Protein AF-F2S539-F1 (afdb_monomer)

Structure (mmCIF, N/CA/C/O backbone):
data_AF-F2S539-F1
#
_entry.id   AF-F2S539-F1
#
loop_
_atom_site.group_PDB
_atom_site.id
_atom_site.type_symbol
_atom_site.label_atom_id
_atom_site.label_alt_id
_atom_site.label_comp_id
_atom_site.label_asym_id
_atom_site.label_entity_id
_atom_site.label_seq_id
_atom_site.pdbx_PDB_ins_code
_atom_site.Cartn_x
_atom_site.Cartn_y
_atom_site.Cartn_z
_atom_site.occupancy
_atom_site.B_iso_or_equiv
_atom_site.auth_seq_id
_atom_site.auth_comp_id
_atom_site.auth_asym_id
_atom_site.auth_atom_id
_atom_site.pdbx_PDB_model_num
ATOM 1 N N . MET A 1 1 ? 34.983 -79.774 -13.125 1.00 40.72 1 MET A N 1
ATOM 2 C CA . MET A 1 1 ? 35.337 -79.509 -14.532 1.00 40.72 1 MET A CA 1
ATOM 3 C C . MET A 1 1 ? 34.024 -79.291 -15.269 1.00 40.72 1 MET A C 1
ATOM 5 O O . MET A 1 1 ? 33.294 -80.253 -15.439 1.00 40.72 1 MET A O 1
ATOM 9 N N . ASP A 1 2 ? 33.572 -78.074 -15.560 1.00 36.59 2 ASP A N 1
ATOM 10 C CA . ASP A 1 2 ? 34.308 -76.809 -15.624 1.00 36.59 2 ASP A CA 1
ATOM 11 C C . ASP A 1 2 ? 33.454 -75.610 -15.188 1.00 36.59 2 ASP A C 1
ATOM 13 O O . ASP A 1 2 ? 32.409 -75.314 -15.764 1.00 36.59 2 ASP A O 1
ATOM 17 N N . GLU A 1 3 ? 33.968 -74.887 -14.191 1.00 40.09 3 GLU A N 1
ATOM 18 C CA . GLU A 1 3 ? 33.579 -73.535 -13.779 1.00 40.09 3 GLU A CA 1
ATOM 19 C C . GLU A 1 3 ? 34.087 -72.498 -14.802 1.00 40.09 3 GLU A C 1
ATOM 21 O O . GLU A 1 3 ? 34.871 -71.621 -14.465 1.00 40.09 3 GLU A O 1
ATOM 26 N N . ASN A 1 4 ? 33.694 -72.609 -16.076 1.00 47.06 4 ASN A N 1
ATOM 27 C CA . ASN A 1 4 ? 34.193 -71.707 -17.131 1.00 47.06 4 ASN A CA 1
ATOM 28 C C . ASN A 1 4 ? 33.121 -71.219 -18.121 1.00 47.06 4 ASN A C 1
ATOM 30 O O . ASN A 1 4 ? 33.412 -70.905 -19.272 1.00 47.06 4 ASN A O 1
ATOM 34 N N . MET A 1 5 ? 31.868 -71.091 -17.674 1.00 43.19 5 MET A N 1
ATOM 35 C CA . MET A 1 5 ? 30.807 -70.432 -18.459 1.00 43.19 5 MET A CA 1
ATOM 36 C C . MET A 1 5 ? 30.099 -69.274 -17.739 1.00 43.19 5 MET A C 1
ATOM 38 O O . MET A 1 5 ? 29.057 -68.815 -18.196 1.00 43.19 5 MET A O 1
ATOM 42 N N . ILE A 1 6 ? 30.680 -68.743 -16.656 1.00 44.00 6 ILE A N 1
ATOM 43 C CA . ILE A 1 6 ? 30.167 -67.552 -15.948 1.00 44.00 6 ILE A CA 1
ATOM 44 C C . ILE A 1 6 ? 31.303 -66.542 -15.700 1.00 44.00 6 ILE A C 1
ATOM 46 O O . ILE A 1 6 ? 31.464 -66.018 -14.607 1.00 44.00 6 ILE A O 1
ATOM 50 N N . GLN A 1 7 ? 32.136 -66.279 -16.713 1.00 43.84 7 GLN A N 1
ATOM 51 C CA . GLN A 1 7 ? 33.165 -65.225 -16.641 1.00 43.84 7 GLN A CA 1
ATOM 52 C C . GLN A 1 7 ? 33.219 -64.290 -17.858 1.00 43.84 7 GLN A C 1
ATOM 54 O O . GLN A 1 7 ? 34.158 -63.519 -17.996 1.00 43.84 7 GLN A O 1
ATOM 59 N N . ASN A 1 8 ? 32.186 -64.268 -18.708 1.00 43.19 8 ASN A N 1
ATOM 60 C CA . ASN A 1 8 ? 32.158 -63.380 -19.883 1.00 43.19 8 ASN A CA 1
ATOM 61 C C . ASN A 1 8 ? 31.007 -62.361 -19.904 1.00 43.19 8 ASN A C 1
ATOM 63 O O . ASN A 1 8 ? 30.677 -61.841 -20.965 1.00 43.19 8 ASN A O 1
ATOM 67 N N . VAL A 1 9 ? 30.412 -62.028 -18.752 1.00 39.94 9 VAL A N 1
ATOM 68 C CA . VAL A 1 9 ? 29.372 -60.974 -18.673 1.00 39.94 9 VAL A CA 1
ATOM 69 C C . VAL A 1 9 ? 29.812 -59.747 -17.854 1.00 39.94 9 VAL A C 1
ATOM 71 O O . VAL A 1 9 ? 29.165 -58.711 -17.920 1.00 39.94 9 VAL A O 1
ATOM 74 N N . GLU A 1 10 ? 30.963 -59.780 -17.173 1.00 40.34 10 GLU A N 1
ATOM 75 C CA . GLU A 1 10 ? 31.388 -58.681 -16.280 1.00 40.34 10 GLU A CA 1
ATOM 76 C C . GLU A 1 10 ? 32.376 -57.659 -16.875 1.00 40.34 10 GLU A C 1
ATOM 78 O O . GLU A 1 10 ? 32.831 -56.773 -16.161 1.00 40.34 10 GLU A O 1
ATOM 83 N N . HIS A 1 11 ? 32.685 -57.695 -18.176 1.00 46.84 11 HIS A N 1
ATOM 84 C CA . HIS A 1 11 ? 33.626 -56.728 -18.782 1.00 46.84 11 HIS A CA 1
ATOM 85 C C . HIS A 1 11 ? 33.044 -55.834 -19.883 1.00 46.84 11 HIS A C 1
ATOM 87 O O . HIS A 1 11 ? 33.792 -55.205 -20.631 1.00 46.84 11 HIS A O 1
ATOM 93 N N . ALA A 1 12 ? 31.722 -55.690 -19.959 1.00 45.12 12 ALA A N 1
ATOM 94 C CA . ALA A 1 12 ? 31.109 -54.703 -20.839 1.00 45.12 12 ALA A CA 1
ATOM 95 C C . ALA A 1 12 ? 30.321 -53.666 -20.029 1.00 45.12 12 ALA A C 1
ATOM 97 O O . ALA A 1 12 ? 29.241 -53.950 -19.525 1.00 45.12 12 ALA A O 1
ATOM 98 N N . ILE A 1 13 ? 30.851 -52.437 -20.048 1.00 49.88 13 ILE A N 1
ATOM 99 C CA . ILE A 1 13 ? 30.239 -51.145 -19.684 1.00 49.88 13 ILE A CA 1
ATOM 100 C C . ILE A 1 13 ? 30.570 -50.655 -18.263 1.00 49.88 13 ILE A C 1
ATOM 102 O O . ILE A 1 13 ? 29.871 -50.958 -17.300 1.00 49.88 13 ILE A O 1
ATOM 106 N N . PRO A 1 14 ? 31.572 -49.760 -18.165 1.00 42.06 14 PRO A N 1
ATOM 107 C CA . PRO A 1 14 ? 31.319 -48.532 -17.406 1.00 42.06 14 PRO A CA 1
ATOM 108 C C . PRO A 1 14 ? 31.863 -47.256 -18.083 1.00 42.06 14 PRO A C 1
ATOM 110 O O . PRO A 1 14 ? 32.633 -46.523 -17.474 1.00 42.06 14 PRO A O 1
ATOM 113 N N . TRP A 1 15 ? 31.483 -46.958 -19.336 1.00 41.22 15 TRP A N 1
ATOM 114 C CA . TRP A 1 15 ? 31.827 -45.653 -19.951 1.00 41.22 15 TRP A CA 1
ATOM 115 C C . TRP A 1 15 ? 30.900 -45.158 -21.083 1.00 41.22 15 TRP A C 1
ATOM 117 O O . TRP A 1 15 ? 31.314 -44.349 -21.905 1.00 41.22 15 TRP A O 1
ATOM 127 N N . LEU A 1 16 ? 29.631 -45.583 -21.143 1.00 40.50 16 LEU A N 1
ATOM 128 C CA . LEU A 1 16 ? 28.726 -45.210 -22.251 1.00 40.50 16 LEU A CA 1
ATOM 129 C C . LEU A 1 16 ? 27.445 -44.468 -21.848 1.00 40.50 16 LEU A C 1
ATOM 131 O O . LEU A 1 16 ? 26.441 -44.544 -22.546 1.00 40.50 16 LEU A O 1
ATOM 135 N N . LEU A 1 17 ? 27.493 -43.698 -20.761 1.00 41.78 17 LEU A N 1
ATOM 136 C CA . LEU A 1 17 ? 26.520 -42.633 -20.493 1.00 41.78 17 LEU A CA 1
ATOM 137 C C . LEU A 1 17 ? 27.211 -41.405 -19.887 1.00 41.78 17 LEU A C 1
ATOM 139 O O . LEU A 1 17 ? 26.746 -40.829 -18.909 1.00 41.78 17 LEU A O 1
ATOM 143 N N . GLU A 1 18 ? 28.306 -40.958 -20.496 1.00 45.22 18 GLU A N 1
ATOM 144 C CA . GLU A 1 18 ? 28.457 -39.510 -20.595 1.00 45.22 18 GLU A CA 1
ATOM 145 C C . GLU A 1 18 ? 27.505 -39.081 -21.712 1.00 45.22 18 GLU A C 1
ATOM 147 O O . GLU A 1 18 ? 27.657 -39.554 -22.844 1.00 45.22 18 GLU A O 1
ATOM 152 N N . PRO A 1 19 ? 26.481 -38.249 -21.454 1.00 45.78 19 PRO A N 1
ATOM 153 C CA . PRO A 1 19 ? 25.783 -37.624 -22.553 1.00 45.78 19 PRO A CA 1
ATOM 154 C C . PRO A 1 19 ? 26.830 -36.759 -23.251 1.00 45.78 19 PRO A C 1
ATOM 156 O O . PRO A 1 19 ? 27.181 -35.684 -22.768 1.00 45.78 19 PRO A O 1
ATOM 159 N N . ILE A 1 20 ? 27.362 -37.241 -24.377 1.00 48.88 20 ILE A N 1
ATOM 160 C CA . ILE A 1 20 ? 28.128 -36.419 -25.305 1.00 48.88 20 ILE A CA 1
ATOM 161 C C . ILE A 1 20 ? 27.100 -35.458 -25.884 1.00 48.88 20 ILE A C 1
ATOM 163 O O . ILE A 1 20 ? 26.492 -35.694 -26.930 1.00 48.88 20 ILE A O 1
ATOM 167 N N . ILE A 1 21 ? 26.831 -34.385 -25.147 1.00 50.66 21 ILE A N 1
ATOM 168 C CA . ILE A 1 21 ? 26.060 -33.270 -25.653 1.00 50.66 21 ILE A CA 1
ATOM 169 C C . ILE A 1 21 ? 26.982 -32.610 -26.675 1.00 50.66 21 ILE A C 1
ATOM 171 O O . ILE A 1 21 ? 27.782 -31.737 -26.348 1.00 50.66 21 ILE A O 1
ATOM 175 N N . SER A 1 22 ? 26.941 -33.118 -27.910 1.00 55.06 22 SER A N 1
ATOM 176 C CA . SER A 1 22 ? 27.706 -32.562 -29.019 1.00 55.06 22 SER A CA 1
ATOM 177 C C . SER A 1 22 ? 27.471 -31.047 -29.059 1.00 55.06 22 SER A C 1
ATOM 179 O O . SER A 1 22 ? 26.312 -30.624 -28.956 1.00 55.06 22 SER A O 1
ATOM 181 N N . PRO A 1 23 ? 28.509 -30.218 -29.261 1.00 62.38 23 PRO A N 1
ATOM 182 C CA . PRO A 1 23 ? 28.348 -28.774 -29.401 1.00 62.38 23 PRO A CA 1
ATOM 183 C C . PRO A 1 23 ? 27.263 -28.413 -30.421 1.00 62.38 23 PRO A C 1
ATOM 185 O O . PRO A 1 23 ? 26.487 -27.488 -30.198 1.00 62.38 23 PRO A O 1
ATOM 188 N N . THR A 1 24 ? 27.133 -29.196 -31.498 1.00 67.06 24 THR A N 1
ATOM 189 C CA . THR A 1 24 ? 26.091 -29.003 -32.515 1.00 67.06 24 THR A CA 1
ATOM 190 C C . THR A 1 24 ? 24.680 -29.245 -31.987 1.00 67.06 24 THR A C 1
ATOM 192 O O . THR A 1 24 ? 23.797 -28.471 -32.333 1.00 67.06 24 THR A O 1
ATOM 195 N N . SER A 1 25 ? 24.474 -30.231 -31.106 1.00 69.06 25 SER A N 1
ATOM 196 C CA . SER A 1 25 ? 23.186 -30.516 -30.448 1.00 69.06 25 SER A CA 1
ATOM 197 C C . SER A 1 25 ? 22.765 -29.376 -29.513 1.00 69.06 25 SER A C 1
ATOM 199 O O . SER A 1 25 ? 21.611 -28.931 -29.541 1.00 69.06 25 SER A O 1
ATOM 201 N N . ILE A 1 26 ? 23.718 -28.834 -28.745 1.00 67.06 26 ILE A N 1
ATOM 202 C CA . ILE A 1 26 ? 23.493 -27.655 -27.894 1.00 67.06 26 ILE A CA 1
ATOM 203 C C . ILE A 1 26 ? 23.115 -26.459 -28.762 1.00 67.06 26 ILE A C 1
ATOM 205 O O . ILE A 1 26 ? 22.109 -25.804 -28.497 1.00 67.06 26 ILE A O 1
ATOM 209 N N . ILE A 1 27 ? 23.880 -26.204 -29.826 1.00 70.00 27 ILE A N 1
ATOM 210 C CA . ILE A 1 27 ? 23.637 -25.089 -30.742 1.00 70.00 27 ILE A CA 1
ATOM 211 C C . ILE A 1 27 ? 22.255 -25.219 -31.385 1.00 70.00 27 ILE A C 1
ATOM 213 O O . ILE A 1 27 ? 21.488 -24.259 -31.340 1.00 70.00 27 ILE A O 1
ATOM 217 N N . THR A 1 28 ? 21.873 -26.384 -31.915 1.00 73.25 28 THR A N 1
ATOM 218 C CA . THR A 1 28 ? 20.538 -26.579 -32.506 1.00 73.25 28 THR A CA 1
ATOM 219 C C . THR A 1 28 ? 19.425 -26.391 -31.486 1.00 73.25 28 THR A C 1
ATOM 221 O O . THR A 1 28 ? 18.443 -25.714 -31.782 1.00 73.25 28 THR A O 1
ATOM 224 N N . THR A 1 29 ? 19.590 -26.906 -30.267 1.00 72.69 29 THR A N 1
ATOM 225 C CA . THR A 1 29 ? 18.584 -26.770 -29.205 1.00 72.69 29 THR A CA 1
ATOM 226 C C . THR A 1 29 ? 18.414 -25.308 -28.793 1.00 72.69 29 THR A C 1
ATOM 228 O O . THR A 1 29 ? 17.289 -24.814 -28.713 1.00 72.69 29 THR A O 1
ATOM 231 N N . VAL A 1 30 ? 19.520 -24.577 -28.615 1.00 74.31 30 VAL A N 1
ATOM 232 C CA . VAL A 1 30 ? 19.506 -23.137 -28.318 1.00 74.31 30 VAL A CA 1
ATOM 233 C C . VAL A 1 30 ? 18.878 -22.352 -29.470 1.00 74.31 30 VAL A C 1
ATOM 235 O O . VAL A 1 30 ? 18.062 -21.468 -29.226 1.00 74.31 30 VAL A O 1
ATOM 238 N N . THR A 1 31 ? 19.191 -22.693 -30.720 1.00 76.25 31 THR A N 1
ATOM 239 C CA . THR A 1 31 ? 18.677 -21.983 -31.903 1.00 76.25 31 THR A CA 1
ATOM 240 C C . THR A 1 31 ? 17.170 -22.180 -32.064 1.00 76.25 31 THR A C 1
ATOM 242 O O . THR A 1 31 ? 16.444 -21.208 -32.267 1.00 76.25 31 THR A O 1
ATOM 245 N N . VAL A 1 32 ? 16.674 -23.412 -31.902 1.00 79.19 32 VAL A N 1
ATOM 246 C CA . VAL A 1 32 ? 15.233 -23.717 -31.927 1.00 79.19 32 VAL A CA 1
ATOM 247 C C . VAL A 1 32 ? 14.515 -23.012 -30.781 1.00 79.19 32 VAL A C 1
ATOM 249 O O . VAL A 1 32 ? 13.467 -22.405 -30.992 1.00 79.19 32 VAL A O 1
ATOM 252 N N . PHE A 1 33 ? 15.094 -23.025 -29.580 1.00 77.38 33 PHE A N 1
ATOM 253 C CA . PHE A 1 33 ? 14.527 -22.337 -28.425 1.00 77.38 33 PHE A CA 1
ATOM 254 C C . PHE A 1 33 ? 14.447 -20.816 -28.635 1.00 77.38 33 PHE A C 1
ATOM 256 O O . PHE A 1 33 ? 13.401 -20.215 -28.392 1.00 77.38 33 PHE A O 1
ATOM 263 N N . VAL A 1 34 ? 15.505 -20.189 -29.162 1.00 76.12 34 VAL A N 1
ATOM 264 C CA . VAL A 1 34 ? 15.513 -18.758 -29.517 1.00 76.12 34 VAL A CA 1
ATOM 265 C C . VAL A 1 34 ? 14.485 -18.453 -30.609 1.00 76.12 34 VAL A C 1
ATOM 267 O O . VAL A 1 34 ? 13.750 -17.471 -30.492 1.00 76.12 34 VAL A O 1
ATOM 270 N N . GLY A 1 35 ? 14.376 -19.308 -31.630 1.00 76.56 35 GLY A N 1
ATOM 271 C CA . GLY A 1 35 ? 13.369 -19.183 -32.685 1.00 76.56 35 GLY A CA 1
ATOM 272 C C . GLY A 1 35 ? 11.936 -19.258 -32.149 1.00 76.56 35 GLY A C 1
ATOM 273 O O . GLY A 1 35 ? 11.094 -18.438 -32.517 1.00 76.56 35 GLY A O 1
ATOM 274 N N . 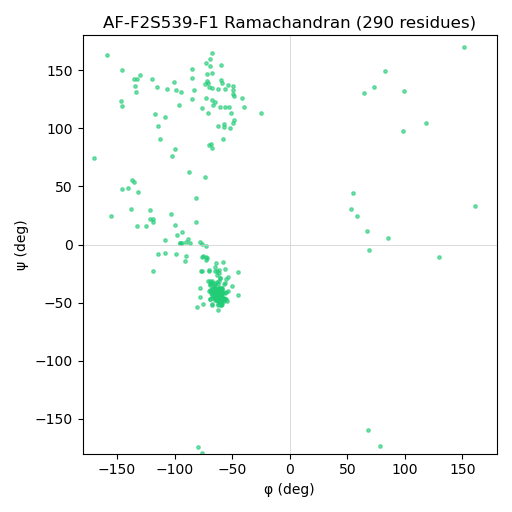LEU A 1 36 ? 11.663 -20.174 -31.216 1.00 75.62 36 LEU A N 1
ATOM 275 C CA . LEU A 1 36 ? 10.364 -20.286 -30.547 1.00 75.62 36 LEU A CA 1
ATOM 276 C C . LEU A 1 36 ? 10.050 -19.056 -29.690 1.00 75.62 36 LEU A C 1
ATOM 278 O O . LEU A 1 36 ? 8.929 -18.552 -29.751 1.00 75.62 36 LEU A O 1
ATOM 282 N N . LEU A 1 37 ? 11.024 -18.531 -28.940 1.00 69.94 37 LEU A N 1
ATOM 283 C CA . LEU A 1 37 ? 10.851 -17.292 -28.171 1.00 69.94 37 LEU A CA 1
ATOM 284 C C . LEU A 1 37 ? 10.557 -16.093 -29.081 1.00 69.94 37 LEU A C 1
ATOM 286 O O . LEU A 1 37 ? 9.701 -15.273 -28.753 1.00 69.94 37 LE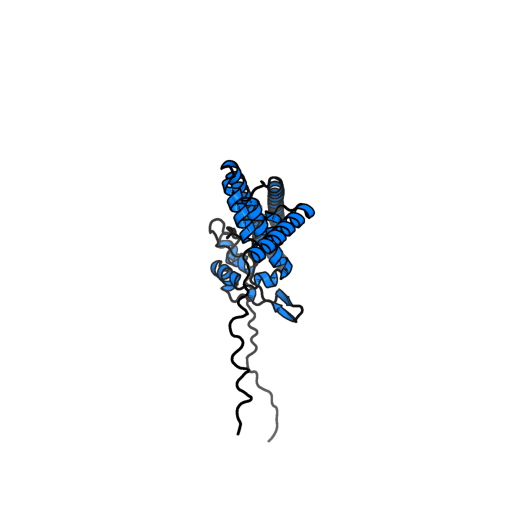U A O 1
ATOM 290 N N . PHE A 1 38 ? 11.219 -16.006 -30.237 1.00 71.00 38 PHE A N 1
ATOM 291 C CA . PHE A 1 38 ? 10.966 -14.950 -31.217 1.00 71.00 38 PHE A CA 1
ATOM 292 C C . PHE A 1 38 ? 9.554 -15.046 -31.807 1.00 71.00 38 PHE A C 1
ATOM 294 O O . PHE A 1 38 ? 8.823 -14.056 -31.825 1.00 71.00 38 PHE A O 1
ATOM 301 N N . MET A 1 39 ? 9.131 -16.249 -32.206 1.00 69.38 39 MET A N 1
ATOM 302 C CA . MET A 1 39 ? 7.781 -16.503 -32.723 1.00 69.38 39 MET A CA 1
ATOM 303 C C . MET A 1 39 ? 6.699 -16.213 -31.674 1.00 69.38 39 MET A C 1
ATOM 305 O O . MET A 1 39 ? 5.675 -15.609 -31.994 1.00 69.38 39 MET A O 1
ATOM 309 N N . LEU A 1 40 ? 6.929 -16.589 -30.412 1.00 67.06 40 LEU A N 1
ATOM 310 C CA . LEU A 1 40 ? 6.029 -16.285 -29.296 1.00 67.06 40 LEU A CA 1
ATOM 311 C C . LEU A 1 40 ? 5.942 -14.779 -29.027 1.00 67.06 40 LEU A C 1
ATOM 313 O O . LEU A 1 40 ? 4.838 -14.268 -28.846 1.00 67.06 40 LEU A O 1
ATOM 317 N N . GLY A 1 41 ? 7.068 -14.061 -29.040 1.00 61.69 41 GLY A N 1
ATOM 318 C CA . GLY A 1 41 ? 7.101 -12.606 -28.866 1.00 61.69 41 GLY A CA 1
ATOM 319 C C . GLY A 1 41 ? 6.350 -11.862 -29.974 1.00 61.69 41 GLY A C 1
ATOM 320 O O . GLY A 1 41 ? 5.496 -11.024 -29.687 1.00 61.69 41 GLY A O 1
ATOM 321 N N . LEU A 1 42 ? 6.581 -12.234 -31.239 1.00 61.16 42 LEU A N 1
ATOM 322 C CA . LEU A 1 42 ? 5.877 -11.655 -32.390 1.00 61.16 42 LEU A CA 1
ATOM 323 C C . LEU A 1 42 ? 4.370 -11.943 -32.362 1.00 61.16 42 LEU A C 1
ATOM 325 O O . LEU A 1 42 ? 3.570 -11.043 -32.602 1.00 61.16 42 LEU A O 1
ATOM 329 N N . ARG A 1 43 ? 3.967 -13.176 -32.030 1.00 64.12 43 ARG A N 1
ATOM 330 C CA . ARG A 1 43 ? 2.551 -13.582 -32.003 1.00 64.12 43 ARG A CA 1
ATOM 331 C C . ARG A 1 43 ? 1.766 -12.956 -30.851 1.00 64.12 43 ARG A C 1
ATOM 333 O O . ARG A 1 43 ? 0.567 -12.735 -30.982 1.00 64.12 43 ARG A O 1
ATOM 340 N N . SER A 1 44 ? 2.422 -12.709 -29.722 1.00 59.34 44 SER A N 1
ATOM 341 C CA . SER A 1 44 ? 1.788 -12.129 -28.532 1.00 59.34 44 SER A CA 1
ATOM 342 C C . SER A 1 44 ? 1.833 -10.598 -28.503 1.00 59.34 44 SER A C 1
ATOM 344 O O . SER A 1 44 ? 1.184 -9.994 -27.654 1.00 59.34 44 SER A O 1
ATOM 346 N N . GLY A 1 45 ? 2.595 -9.959 -29.402 1.00 59.66 45 GLY A N 1
ATOM 347 C CA . GLY A 1 45 ? 2.858 -8.516 -29.352 1.00 59.66 45 GLY A CA 1
ATOM 348 C C . GLY A 1 45 ? 3.701 -8.097 -28.141 1.00 59.66 45 GLY A C 1
ATOM 349 O O . GLY A 1 45 ? 3.809 -6.910 -27.833 1.00 59.66 45 GLY A O 1
ATOM 350 N N . ILE A 1 46 ? 4.295 -9.062 -27.432 1.00 64.00 46 ILE A N 1
ATOM 351 C CA . ILE A 1 46 ? 5.087 -8.843 -26.225 1.00 64.00 46 ILE A CA 1
ATOM 352 C C . ILE A 1 46 ? 6.562 -8.786 -26.633 1.00 64.00 46 ILE A C 1
ATOM 354 O O . ILE A 1 46 ? 7.120 -9.754 -27.148 1.00 64.00 46 ILE A O 1
ATOM 358 N N . GLY A 1 47 ? 7.231 -7.659 -26.372 1.00 75.81 47 GLY A N 1
ATOM 359 C CA . GLY A 1 47 ? 8.681 -7.560 -26.569 1.00 75.81 47 GLY A CA 1
ATOM 360 C C . GLY A 1 47 ? 9.447 -8.576 -25.709 1.00 75.81 47 GLY A C 1
ATOM 361 O O . GLY A 1 47 ? 8.977 -8.964 -24.642 1.00 75.81 47 GLY A O 1
ATOM 362 N N . PHE A 1 48 ? 10.654 -8.973 -26.127 1.00 77.25 48 PHE A N 1
ATOM 363 C CA . PHE A 1 48 ? 11.470 -10.002 -25.453 1.00 77.25 48 PHE A CA 1
ATOM 364 C C . PHE A 1 48 ? 11.547 -9.862 -23.925 1.00 77.25 48 PHE A C 1
ATOM 366 O O . PHE A 1 48 ? 11.395 -10.841 -23.203 1.00 77.25 48 PHE A O 1
ATOM 373 N N . GLU A 1 49 ? 11.738 -8.642 -23.419 1.00 80.94 49 GLU A N 1
ATOM 374 C CA . GLU A 1 49 ? 11.749 -8.369 -21.977 1.00 80.94 49 GLU A CA 1
ATOM 375 C C . GLU A 1 49 ? 10.447 -8.813 -21.286 1.00 80.94 49 GLU A C 1
ATOM 377 O O . GLU A 1 49 ? 10.490 -9.477 -20.252 1.00 80.94 49 GLU A O 1
ATOM 382 N N . GLY A 1 50 ? 9.294 -8.492 -21.879 1.00 80.81 50 GLY A N 1
ATOM 383 C CA . GLY A 1 50 ? 7.985 -8.870 -21.354 1.00 80.81 50 GLY A CA 1
ATOM 384 C C . GLY A 1 50 ? 7.717 -10.373 -21.444 1.00 80.81 50 GLY A C 1
ATOM 385 O O . GLY A 1 50 ? 7.054 -10.920 -20.563 1.00 80.81 50 GLY A O 1
ATOM 386 N N . LEU A 1 51 ? 8.268 -11.051 -22.456 1.00 83.12 51 LEU A N 1
ATOM 387 C CA . LEU A 1 51 ? 8.185 -12.506 -22.579 1.00 83.12 51 LEU A CA 1
ATOM 388 C C . LEU A 1 51 ? 8.923 -13.177 -21.413 1.00 83.12 51 LEU A C 1
ATOM 390 O O . LEU A 1 51 ? 8.354 -14.026 -20.730 1.00 83.12 51 LEU A O 1
ATOM 394 N N . PHE A 1 52 ? 10.151 -12.739 -21.118 1.00 85.31 52 PHE A N 1
ATOM 395 C CA . PHE A 1 52 ? 10.916 -13.259 -19.981 1.00 85.31 52 PHE A CA 1
ATOM 396 C C . PHE A 1 52 ? 10.279 -12.919 -18.626 1.00 85.31 52 PHE A C 1
ATOM 398 O O . PHE A 1 52 ? 10.292 -13.766 -17.734 1.00 85.31 52 PHE A O 1
ATOM 405 N N . ASP A 1 53 ? 9.667 -11.739 -18.469 1.00 83.88 53 ASP A N 1
ATOM 406 C CA . ASP A 1 53 ? 8.900 -11.395 -17.259 1.00 83.88 53 ASP A CA 1
ATOM 407 C C . ASP A 1 53 ? 7.700 -12.329 -17.048 1.00 83.88 53 ASP A C 1
ATOM 409 O O . ASP A 1 53 ? 7.447 -12.784 -15.926 1.00 83.88 53 ASP A O 1
ATOM 413 N N . THR A 1 54 ? 6.995 -12.652 -18.136 1.00 83.19 54 THR A N 1
ATOM 414 C CA . THR A 1 54 ? 5.845 -13.569 -18.135 1.00 83.19 54 THR A CA 1
ATOM 415 C C . THR A 1 54 ? 6.271 -14.991 -17.784 1.00 83.19 54 THR A C 1
ATOM 417 O O . THR A 1 54 ? 5.608 -15.655 -16.994 1.00 83.19 54 THR A O 1
ATOM 420 N N . LEU A 1 55 ? 7.420 -15.431 -18.302 1.00 83.62 55 LEU A N 1
ATOM 421 C CA . LEU A 1 55 ? 8.025 -16.729 -17.991 1.00 83.62 55 LEU A CA 1
ATOM 422 C C . LEU A 1 55 ? 8.756 -16.756 -16.635 1.00 83.62 55 LEU A C 1
ATOM 424 O O . LEU A 1 55 ? 9.351 -17.770 -16.282 1.00 83.62 55 LEU A O 1
ATOM 428 N N . HIS A 1 56 ? 8.739 -15.655 -15.874 1.00 82.06 56 HIS A N 1
ATOM 429 C CA . HIS A 1 56 ? 9.433 -15.509 -14.588 1.00 82.06 56 HIS A CA 1
ATOM 430 C C . HIS A 1 56 ? 10.958 -15.714 -14.653 1.00 82.06 56 HIS A C 1
ATOM 432 O O . HIS A 1 56 ? 11.606 -15.980 -13.638 1.00 82.06 56 HIS A O 1
ATOM 438 N N . ILE A 1 57 ? 11.562 -15.509 -15.826 1.00 85.69 57 ILE A N 1
ATOM 439 C CA . ILE A 1 57 ? 13.012 -15.572 -16.047 1.00 85.69 57 ILE A CA 1
ATOM 440 C C . ILE A 1 57 ? 13.614 -14.185 -15.761 1.00 85.69 57 ILE A C 1
ATOM 442 O O . ILE A 1 57 ? 14.179 -13.511 -16.628 1.00 85.69 57 ILE A O 1
ATOM 446 N N . TYR A 1 58 ? 13.476 -13.739 -14.509 1.00 84.38 58 TYR A N 1
ATOM 447 C CA . TYR A 1 58 ? 13.796 -12.365 -14.103 1.00 84.38 58 TYR A CA 1
ATOM 448 C C . TYR A 1 58 ? 15.273 -11.994 -14.273 1.00 84.38 58 TYR A C 1
ATOM 450 O O . TYR A 1 58 ? 15.595 -10.827 -14.459 1.00 84.38 58 TYR A O 1
ATOM 458 N N . TRP A 1 59 ? 16.197 -12.959 -14.228 1.00 85.19 59 TRP A N 1
ATOM 459 C CA . TRP A 1 59 ? 17.619 -12.678 -14.454 1.00 85.19 59 TRP A CA 1
ATOM 460 C C . TRP A 1 59 ? 17.888 -12.166 -15.879 1.00 85.19 59 TRP A C 1
ATOM 462 O O . TRP A 1 59 ? 18.630 -11.196 -16.048 1.00 85.19 59 TRP A O 1
ATOM 472 N N . VAL A 1 60 ? 17.237 -12.756 -16.892 1.00 83.81 60 VAL A N 1
ATOM 473 C CA . VAL A 1 60 ? 17.371 -12.315 -18.289 1.00 83.81 60 VAL A CA 1
ATOM 474 C C . VAL A 1 60 ? 16.721 -10.946 -18.474 1.00 83.81 60 VAL A C 1
ATOM 476 O O . VAL A 1 60 ? 17.361 -10.045 -19.019 1.00 83.81 60 VAL A O 1
ATOM 479 N N . SER A 1 61 ? 15.496 -10.745 -17.972 1.00 85.38 61 SER A N 1
ATOM 480 C CA . SER A 1 61 ? 14.826 -9.444 -18.098 1.00 85.38 61 SER A CA 1
ATOM 481 C C . SER A 1 61 ? 15.568 -8.332 -17.347 1.00 85.38 61 SER A C 1
ATOM 483 O O . SER A 1 61 ? 15.742 -7.244 -17.893 1.00 85.38 61 SER A O 1
ATOM 485 N N . ASN A 1 62 ? 16.135 -8.613 -16.169 1.00 84.88 62 ASN A N 1
ATOM 486 C CA . ASN A 1 62 ? 16.996 -7.673 -15.446 1.00 84.88 62 ASN A CA 1
ATOM 487 C C . ASN A 1 62 ? 18.267 -7.318 -16.231 1.00 84.88 62 ASN A C 1
ATOM 489 O O . ASN A 1 62 ? 18.678 -6.158 -16.228 1.00 84.88 62 ASN A O 1
ATOM 493 N N . LYS A 1 63 ? 18.892 -8.285 -16.918 1.00 86.44 63 LYS A N 1
ATOM 494 C CA . LYS A 1 63 ? 20.067 -8.017 -17.761 1.00 86.44 63 LYS A CA 1
ATOM 495 C C . LYS A 1 63 ? 19.700 -7.116 -18.942 1.00 86.44 63 LYS A C 1
ATOM 497 O O . LYS A 1 63 ? 20.398 -6.136 -19.184 1.00 86.44 63 LYS A O 1
ATOM 502 N N . ILE A 1 64 ? 18.571 -7.389 -19.603 1.00 84.19 64 ILE A N 1
ATOM 503 C CA . ILE A 1 64 ? 18.034 -6.546 -20.683 1.00 84.19 64 ILE A CA 1
ATOM 504 C C . ILE A 1 64 ? 17.788 -5.115 -20.184 1.00 84.19 64 ILE A C 1
ATOM 506 O O . ILE A 1 64 ? 18.196 -4.164 -20.848 1.00 84.19 64 ILE A O 1
ATOM 510 N N . ARG A 1 65 ? 17.172 -4.943 -19.006 1.00 87.12 65 ARG A N 1
ATOM 511 C CA . ARG A 1 65 ? 16.929 -3.615 -18.415 1.00 87.12 65 ARG A CA 1
ATOM 512 C C . ARG A 1 65 ? 18.219 -2.862 -18.121 1.00 87.12 65 ARG A C 1
ATOM 514 O O . ARG A 1 65 ? 18.332 -1.722 -18.551 1.00 87.12 65 ARG A O 1
ATOM 521 N N . LYS A 1 66 ? 19.209 -3.503 -17.490 1.00 85.75 66 LYS A N 1
ATOM 522 C CA . LYS A 1 66 ? 20.524 -2.888 -17.232 1.00 85.75 66 LYS A CA 1
ATOM 523 C C . LYS A 1 66 ? 21.215 -2.447 -18.519 1.00 85.75 66 LYS A C 1
ATOM 525 O O . LYS A 1 66 ? 21.793 -1.371 -18.568 1.00 85.75 66 LYS A O 1
ATOM 530 N N . THR A 1 67 ? 21.133 -3.251 -19.578 1.00 85.25 67 THR A N 1
ATOM 531 C CA . THR A 1 67 ? 21.654 -2.848 -20.888 1.00 85.25 67 THR A CA 1
ATOM 532 C C . THR A 1 67 ? 20.900 -1.636 -21.433 1.00 85.25 67 THR A C 1
ATOM 534 O O . THR A 1 67 ? 21.543 -0.697 -21.882 1.00 85.25 67 THR A O 1
ATOM 537 N N . LYS A 1 68 ? 19.562 -1.602 -21.345 1.00 86.56 68 LYS A N 1
ATOM 538 C CA . LYS A 1 68 ? 18.754 -0.438 -21.754 1.00 86.56 68 LYS A CA 1
ATOM 539 C C . LYS A 1 68 ? 19.070 0.822 -20.943 1.00 86.56 68 LYS A C 1
ATOM 541 O O . LYS A 1 68 ? 19.078 1.902 -21.521 1.00 86.56 68 LYS A O 1
ATOM 546 N N . GLU A 1 69 ? 19.346 0.695 -19.644 1.00 85.94 69 GLU A N 1
ATOM 547 C CA . GLU A 1 69 ? 19.730 1.810 -18.763 1.00 85.94 69 GLU A CA 1
ATOM 548 C C . GLU A 1 69 ? 20.998 2.524 -19.254 1.00 85.94 69 GLU A C 1
ATOM 550 O O . GLU A 1 69 ? 21.048 3.750 -19.212 1.00 85.94 69 GLU A O 1
ATOM 555 N N . LEU A 1 70 ? 21.978 1.790 -19.801 1.00 86.19 70 LEU A N 1
ATOM 556 C CA . LEU A 1 70 ? 23.215 2.370 -20.352 1.00 86.19 70 LEU A CA 1
ATOM 557 C C . LEU A 1 70 ? 22.975 3.297 -21.553 1.00 86.19 70 LEU A C 1
ATOM 559 O O . LEU A 1 70 ? 23.804 4.157 -21.836 1.00 86.19 70 LEU A O 1
ATOM 563 N N . PHE A 1 71 ? 21.851 3.130 -22.251 1.00 88.38 71 PHE A N 1
ATOM 564 C CA . PHE A 1 71 ? 21.473 3.957 -23.397 1.00 88.38 71 PHE A CA 1
ATOM 565 C C . PHE A 1 71 ? 20.535 5.112 -23.021 1.00 88.38 71 PHE A C 1
ATOM 567 O O . PHE A 1 71 ? 20.115 5.864 -23.901 1.00 88.38 71 PHE A O 1
ATOM 574 N N . GLN A 1 72 ? 20.179 5.270 -21.741 1.00 91.38 72 GLN A N 1
ATOM 575 C CA . GLN A 1 72 ? 19.315 6.364 -21.301 1.00 91.38 72 GLN A CA 1
ATOM 576 C C . GLN A 1 72 ? 20.103 7.642 -21.024 1.00 91.38 72 GLN A C 1
ATOM 578 O O . GLN A 1 72 ? 21.200 7.625 -20.467 1.00 91.38 72 GLN A O 1
ATOM 583 N N . THR A 1 73 ? 19.502 8.785 -21.349 1.00 93.06 73 THR A N 1
ATOM 584 C CA . THR A 1 73 ? 20.054 10.081 -20.950 1.00 93.06 73 THR A CA 1
ATOM 585 C C . THR A 1 73 ? 19.852 10.316 -19.452 1.00 93.06 73 THR A C 1
ATOM 587 O O . THR A 1 73 ? 18.908 9.804 -18.843 1.00 93.06 73 THR A O 1
ATOM 590 N N . LYS A 1 74 ? 20.690 11.172 -18.847 1.00 92.25 74 LYS A N 1
ATOM 591 C CA . LYS A 1 74 ? 20.529 11.580 -17.438 1.00 92.25 74 LYS A CA 1
ATOM 592 C C . LYS A 1 74 ? 19.122 12.120 -17.147 1.00 92.25 74 LYS A C 1
ATOM 594 O O . LYS A 1 74 ? 18.540 11.779 -16.127 1.00 92.25 74 LYS A O 1
ATOM 599 N N . SER A 1 75 ? 18.550 12.898 -18.071 1.00 94.44 75 SER A N 1
ATOM 600 C CA . SER A 1 75 ? 17.189 13.440 -17.948 1.00 94.44 75 SER A CA 1
ATOM 601 C C . SER A 1 75 ? 16.115 12.343 -17.917 1.00 94.44 75 SER A C 1
ATOM 603 O O . SER A 1 75 ? 15.203 12.402 -17.095 1.00 94.44 75 SER A O 1
ATOM 605 N N . GLN A 1 76 ? 16.235 11.303 -18.751 1.00 93.69 76 GLN A N 1
ATOM 606 C CA . GLN A 1 76 ? 15.300 10.170 -18.743 1.00 93.69 76 GLN A CA 1
ATOM 607 C C . GLN A 1 76 ? 15.395 9.350 -17.453 1.00 93.69 76 GLN A C 1
ATOM 609 O O . GLN A 1 76 ? 14.377 8.886 -16.937 1.00 93.69 76 GLN A O 1
ATOM 614 N N . ILE A 1 77 ? 16.606 9.157 -16.928 1.00 91.69 77 ILE A N 1
ATOM 615 C CA . ILE A 1 77 ? 16.820 8.465 -15.651 1.00 91.69 77 ILE A CA 1
ATOM 616 C C . ILE A 1 77 ? 16.223 9.286 -14.505 1.00 91.69 77 ILE A C 1
ATOM 618 O O . ILE A 1 77 ? 15.518 8.726 -13.663 1.00 91.69 77 ILE A O 1
ATOM 622 N N . GLN A 1 78 ? 16.446 10.604 -14.498 1.00 93.88 78 GLN A N 1
ATOM 623 C CA . GLN A 1 78 ? 15.897 11.496 -13.479 1.00 93.88 78 GLN A CA 1
ATOM 624 C C . GLN A 1 78 ? 14.368 11.480 -13.500 1.00 93.88 78 GLN A C 1
ATOM 626 O O . GLN A 1 78 ? 13.762 11.172 -12.485 1.00 93.88 78 GLN A O 1
ATOM 631 N N . LYS A 1 79 ? 13.741 11.643 -14.672 1.00 95.75 79 LYS A N 1
ATOM 632 C CA . LYS A 1 79 ? 12.276 11.606 -14.809 1.00 95.75 79 LYS A CA 1
ATOM 633 C C . LYS A 1 79 ? 11.656 10.314 -14.263 1.00 95.75 79 LYS A C 1
ATOM 635 O O . LYS A 1 79 ? 10.601 10.351 -13.639 1.00 95.75 79 LYS A O 1
ATOM 640 N N . GLN A 1 80 ? 12.288 9.163 -14.503 1.00 94.94 80 GLN A N 1
ATOM 641 C CA . GLN A 1 80 ? 11.828 7.887 -13.940 1.00 94.94 80 GLN A CA 1
ATOM 642 C C . GLN A 1 80 ? 12.039 7.812 -12.425 1.00 94.94 80 GLN A C 1
ATOM 644 O O . GLN A 1 80 ? 11.237 7.198 -11.731 1.00 94.94 80 GLN A O 1
ATOM 649 N N . THR A 1 81 ? 13.122 8.400 -11.921 1.00 92.62 81 THR A N 1
ATOM 650 C CA . THR A 1 81 ? 13.438 8.442 -10.489 1.00 92.62 81 THR A CA 1
ATOM 651 C C . THR A 1 81 ? 12.441 9.312 -9.741 1.00 92.62 81 THR A C 1
ATOM 653 O O . THR A 1 81 ? 11.782 8.799 -8.845 1.00 92.62 81 THR A O 1
ATOM 656 N N . ASP A 1 82 ? 12.236 10.546 -10.199 1.00 93.44 82 ASP A N 1
ATOM 657 C CA . ASP A 1 82 ? 11.279 11.492 -9.620 1.00 93.44 82 ASP A CA 1
ATOM 658 C C . ASP A 1 82 ? 9.869 10.901 -9.588 1.00 93.44 82 ASP A C 1
ATOM 660 O O . ASP A 1 82 ? 9.150 11.033 -8.603 1.00 93.44 82 ASP A O 1
ATOM 664 N N . TRP A 1 83 ? 9.468 10.212 -10.662 1.00 95.44 83 TRP A N 1
ATOM 665 C CA . TRP A 1 83 ? 8.159 9.572 -10.717 1.00 95.44 83 TRP A CA 1
ATOM 666 C C . TRP A 1 83 ? 8.011 8.458 -9.671 1.00 95.44 83 TRP A C 1
ATOM 668 O O . TRP A 1 83 ? 6.974 8.379 -9.015 1.00 95.44 83 TRP A O 1
ATOM 678 N N . VAL A 1 84 ? 9.032 7.607 -9.501 1.00 91.75 84 VAL A N 1
ATOM 679 C CA . VAL A 1 84 ? 9.016 6.532 -8.491 1.00 91.75 84 VAL A CA 1
ATOM 680 C C . VAL A 1 84 ? 8.978 7.119 -7.083 1.00 91.75 84 VAL A C 1
ATOM 682 O O . VAL A 1 84 ? 8.151 6.692 -6.285 1.00 91.75 84 VAL A O 1
ATOM 685 N N . GLU A 1 85 ? 9.801 8.127 -6.800 1.00 89.19 85 GLU A N 1
ATOM 686 C CA . GLU A 1 85 ? 9.834 8.797 -5.494 1.00 89.19 85 GLU A CA 1
ATOM 687 C C . GLU A 1 85 ? 8.494 9.467 -5.167 1.00 89.19 85 GLU A C 1
ATOM 689 O O . GLU A 1 85 ? 7.972 9.315 -4.064 1.00 89.19 85 GLU A O 1
ATOM 694 N N . GLN A 1 86 ? 7.877 10.148 -6.139 1.00 90.19 86 GLN A N 1
ATOM 695 C CA . GLN A 1 86 ? 6.542 10.725 -5.966 1.00 90.19 86 GLN A CA 1
ATOM 696 C C . GLN A 1 86 ? 5.478 9.654 -5.719 1.00 90.19 86 GLN A C 1
ATOM 698 O O . GLN A 1 86 ? 4.581 9.858 -4.899 1.00 90.19 86 GLN A O 1
ATOM 703 N N . TRP A 1 87 ? 5.561 8.515 -6.411 1.00 91.62 87 TRP A N 1
ATOM 704 C CA . TRP A 1 87 ? 4.626 7.413 -6.212 1.00 91.62 87 TRP A CA 1
ATOM 705 C C . TRP A 1 87 ? 4.754 6.829 -4.805 1.00 91.62 87 TRP A C 1
ATOM 707 O O . TRP A 1 87 ? 3.749 6.658 -4.113 1.00 91.62 87 TRP A O 1
ATOM 717 N N . GLU A 1 88 ? 5.982 6.552 -4.371 1.00 86.19 88 GLU A N 1
ATOM 718 C CA . GLU A 1 88 ? 6.283 6.010 -3.045 1.00 86.19 88 GLU A CA 1
ATOM 719 C C . GLU A 1 88 ? 5.839 6.974 -1.937 1.00 86.19 88 GLU A C 1
ATOM 721 O O . GLU A 1 88 ? 5.143 6.561 -1.011 1.00 86.19 88 GLU A O 1
ATOM 726 N N . TYR A 1 89 ? 6.088 8.275 -2.103 1.00 84.94 89 TYR A N 1
ATOM 727 C CA . TYR A 1 89 ? 5.601 9.314 -1.193 1.00 84.94 89 TYR A CA 1
ATOM 728 C C . TYR A 1 89 ? 4.065 9.358 -1.083 1.00 84.94 89 TYR A C 1
ATOM 730 O O . TYR A 1 89 ? 3.512 9.567 0.004 1.00 84.94 89 TYR A O 1
ATOM 738 N N . LEU A 1 90 ? 3.345 9.176 -2.196 1.00 86.88 90 LEU A N 1
ATOM 739 C CA . LEU A 1 90 ? 1.881 9.113 -2.176 1.00 86.88 90 LEU A CA 1
ATOM 740 C C . LEU A 1 90 ? 1.372 7.830 -1.510 1.00 86.88 90 LEU A C 1
ATOM 742 O O . LEU A 1 90 ? 0.404 7.909 -0.750 1.00 86.88 90 LEU A O 1
ATOM 746 N N . ASP A 1 91 ? 2.008 6.683 -1.759 1.00 86.69 91 ASP A N 1
ATOM 747 C CA . ASP A 1 91 ? 1.676 5.405 -1.116 1.00 86.69 91 ASP A CA 1
ATOM 748 C C . ASP A 1 91 ? 1.912 5.468 0.408 1.00 86.69 91 ASP A C 1
ATOM 750 O O . ASP A 1 91 ? 1.056 5.040 1.188 1.00 86.69 91 ASP A O 1
ATOM 754 N N . GLU A 1 92 ? 3.007 6.086 0.849 1.00 81.44 92 GLU A N 1
ATOM 755 C CA . GLU A 1 92 ? 3.304 6.344 2.262 1.00 81.44 92 GLU A CA 1
ATOM 756 C C . GLU A 1 92 ? 2.239 7.198 2.947 1.00 81.44 92 GLU A C 1
ATOM 758 O O . GLU A 1 92 ? 1.693 6.820 3.990 1.00 81.44 92 GLU A O 1
ATOM 763 N N . GLN A 1 93 ? 1.913 8.346 2.347 1.00 83.25 93 GLN A N 1
ATOM 764 C CA . GLN A 1 93 ? 0.852 9.216 2.847 1.00 83.25 93 GLN A CA 1
ATOM 765 C C . GLN A 1 93 ? -0.484 8.490 2.904 1.00 83.25 93 GLN A C 1
ATOM 767 O O . GLN A 1 93 ? -1.2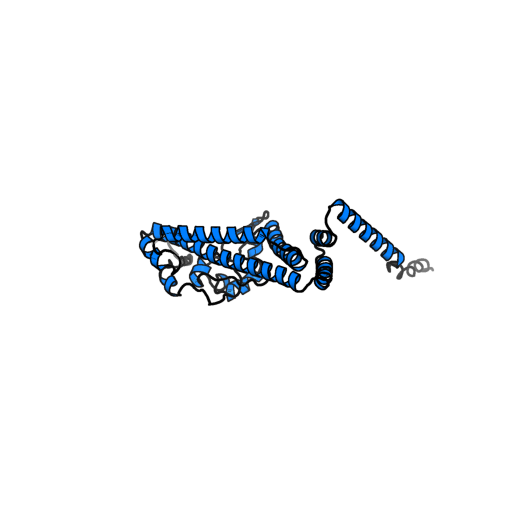38 8.659 3.860 1.00 83.25 93 GLN A O 1
ATOM 772 N N . ARG A 1 94 ? -0.789 7.673 1.895 1.00 87.88 94 ARG A N 1
ATOM 773 C CA . ARG A 1 94 ? -2.024 6.898 1.860 1.00 87.88 94 ARG A CA 1
ATOM 774 C C . ARG A 1 94 ? -2.107 5.957 3.052 1.00 87.88 94 ARG A C 1
ATOM 776 O O . ARG A 1 94 ? -3.144 5.899 3.704 1.00 87.88 94 ARG A O 1
ATOM 783 N N . GLU A 1 95 ? -1.037 5.233 3.359 1.00 85.19 95 GLU A N 1
ATOM 784 C CA . GLU A 1 95 ? -1.020 4.314 4.500 1.00 85.19 95 GLU A CA 1
ATOM 785 C C . GLU A 1 95 ? -1.071 5.038 5.850 1.00 85.19 95 GLU A C 1
ATOM 787 O O . GLU A 1 95 ? -1.711 4.543 6.781 1.00 85.19 95 GLU A O 1
ATOM 792 N N . PHE A 1 96 ? -0.487 6.231 5.964 1.00 83.56 96 PHE A N 1
ATOM 793 C CA . PHE A 1 96 ? -0.690 7.096 7.130 1.00 83.56 96 PHE A CA 1
ATOM 794 C C . PHE A 1 96 ? -2.165 7.511 7.274 1.00 83.56 96 PHE A C 1
ATOM 796 O O . PHE A 1 96 ? -2.782 7.297 8.319 1.00 83.56 96 PHE A O 1
ATOM 803 N N . LEU A 1 97 ? -2.768 8.031 6.202 1.00 86.88 97 LEU A N 1
ATOM 804 C CA . LEU A 1 97 ? -4.165 8.471 6.193 1.00 86.88 97 LEU A CA 1
ATOM 805 C C . LEU A 1 97 ? -5.138 7.313 6.460 1.00 86.88 97 LEU A C 1
ATOM 807 O O . LEU A 1 97 ? -6.151 7.510 7.122 1.00 86.88 97 LEU A O 1
ATOM 811 N N . ARG A 1 98 ? -4.827 6.092 6.007 1.00 89.44 98 ARG A N 1
ATOM 812 C CA . ARG A 1 98 ? -5.633 4.894 6.299 1.00 89.44 98 ARG A CA 1
ATOM 813 C C . ARG A 1 98 ? -5.550 4.474 7.759 1.00 89.44 98 ARG A C 1
ATOM 815 O O . ARG A 1 98 ? -6.567 4.062 8.307 1.00 89.44 98 ARG A O 1
ATOM 822 N N . GLN A 1 99 ? -4.373 4.568 8.383 1.00 87.00 99 GLN A N 1
ATOM 823 C CA . GLN A 1 99 ? -4.235 4.332 9.826 1.00 87.00 99 GLN A CA 1
ATOM 824 C C . GLN A 1 99 ? -5.108 5.313 10.609 1.00 87.00 99 GLN A C 1
ATOM 826 O O . GLN A 1 99 ? -5.839 4.890 11.504 1.00 87.00 99 GLN A O 1
ATOM 831 N N . ARG A 1 100 ? -5.081 6.593 10.219 1.00 85.44 100 ARG A N 1
ATOM 832 C CA . ARG A 1 100 ? -5.922 7.632 10.813 1.00 85.44 100 ARG A CA 1
ATOM 833 C C . ARG A 1 100 ? -7.411 7.375 10.618 1.00 85.44 100 ARG A C 1
ATOM 835 O O . ARG A 1 100 ? -8.143 7.365 11.600 1.00 85.44 100 ARG A O 1
ATOM 842 N N . ASP A 1 101 ? -7.853 7.134 9.386 1.00 88.44 101 ASP A N 1
ATOM 843 C CA . ASP A 1 101 ? -9.265 6.867 9.082 1.00 88.44 101 ASP A CA 1
ATOM 844 C C . ASP A 1 101 ? -9.794 5.674 9.875 1.00 88.44 101 ASP A C 1
ATOM 846 O O . ASP A 1 101 ? -10.850 5.754 10.501 1.00 88.44 101 ASP A O 1
ATOM 850 N N . TYR A 1 102 ? -9.026 4.583 9.897 1.00 87.88 102 TYR A N 1
ATOM 851 C CA . TYR A 1 102 ? -9.393 3.388 10.640 1.00 87.88 102 TYR A CA 1
ATOM 852 C C . TYR A 1 102 ? -9.480 3.668 12.143 1.00 87.88 102 TYR A C 1
ATOM 854 O O . TYR A 1 102 ? -10.463 3.307 12.782 1.00 87.88 102 TYR A O 1
ATOM 862 N N . PHE A 1 103 ? -8.493 4.371 12.703 1.00 86.75 103 PHE A N 1
ATOM 863 C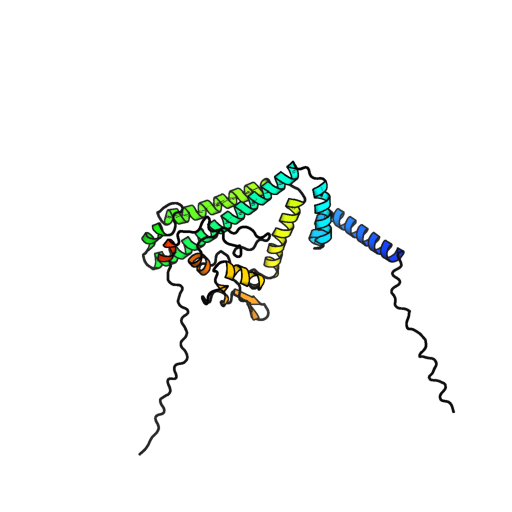 CA . PHE A 1 103 ? -8.500 4.759 14.110 1.00 86.75 103 PHE A CA 1
ATOM 864 C C . PHE A 1 103 ? -9.697 5.636 14.479 1.00 86.75 103 PHE A C 1
ATOM 866 O O . PHE A 1 103 ? -10.384 5.329 15.448 1.00 86.75 103 PHE A O 1
ATOM 873 N N . LEU A 1 104 ? -9.965 6.698 13.717 1.00 84.88 104 LEU A N 1
ATOM 874 C CA . LEU A 1 104 ? -11.069 7.615 14.003 1.00 84.88 104 LEU A CA 1
ATOM 875 C C . LEU A 1 104 ? -12.418 6.901 13.940 1.00 84.88 104 LEU A C 1
ATOM 877 O O . LEU A 1 104 ? -13.250 7.101 14.815 1.00 84.88 104 LEU A O 1
ATOM 881 N N . ARG A 1 105 ? -12.627 6.038 12.941 1.00 88.56 105 ARG A N 1
ATOM 882 C CA . ARG A 1 105 ? -13.886 5.296 12.784 1.00 88.56 105 ARG A CA 1
ATOM 883 C C . ARG A 1 105 ? -14.123 4.300 13.913 1.00 88.56 105 ARG A C 1
ATOM 885 O O . ARG A 1 105 ? -15.234 4.230 14.423 1.00 88.56 105 ARG A O 1
ATOM 892 N N . GLU A 1 106 ? -13.099 3.547 14.304 1.00 88.19 106 GLU A N 1
ATOM 893 C CA . GLU A 1 106 ? -13.213 2.579 15.400 1.00 88.19 106 GLU A CA 1
ATOM 894 C C . GLU A 1 106 ? -13.391 3.279 16.753 1.00 88.19 106 GLU A C 1
ATOM 896 O O . GLU A 1 106 ? -14.217 2.863 17.562 1.00 88.19 106 GLU A O 1
ATOM 901 N N . THR A 1 107 ? -12.656 4.369 16.994 1.00 85.00 107 THR A N 1
ATOM 902 C CA . THR A 1 107 ? -12.792 5.153 18.229 1.00 85.00 107 THR A CA 1
ATOM 903 C C . THR A 1 107 ? -14.144 5.860 18.290 1.00 85.00 107 THR A C 1
ATOM 905 O O . THR A 1 107 ? -14.762 5.871 19.347 1.00 85.00 107 THR A O 1
ATOM 908 N N . PHE A 1 108 ? -14.663 6.356 17.162 1.00 85.88 108 PHE A N 1
ATOM 909 C CA . PHE A 1 108 ? -16.016 6.908 17.077 1.00 85.88 108 PHE A CA 1
ATOM 910 C C . PHE A 1 108 ? -17.079 5.895 17.513 1.00 85.88 108 PHE A C 1
ATOM 912 O O . PHE A 1 108 ? -17.925 6.228 18.335 1.00 85.88 108 PHE A O 1
ATOM 919 N N . LEU A 1 109 ? -17.026 4.656 17.009 1.00 87.44 109 LEU A N 1
ATOM 920 C CA . LEU A 1 109 ? -17.990 3.617 17.390 1.00 87.44 109 LEU A CA 1
ATOM 921 C C . LEU A 1 109 ? -17.932 3.306 18.892 1.00 87.44 109 LEU A C 1
ATOM 923 O O . LEU A 1 109 ? -18.972 3.182 19.536 1.00 87.44 109 LEU A O 1
ATOM 927 N N . ASP A 1 110 ? -16.724 3.215 19.454 1.00 86.75 110 ASP A N 1
ATOM 928 C CA . ASP A 1 110 ? -16.518 2.967 20.884 1.00 86.75 110 ASP A CA 1
ATOM 929 C C . ASP A 1 110 ? -17.007 4.136 21.758 1.00 86.75 110 ASP A C 1
ATOM 931 O O . ASP A 1 110 ? -17.616 3.914 22.802 1.00 86.75 110 ASP A O 1
ATOM 935 N N . TYR A 1 111 ? -16.780 5.377 21.324 1.00 87.56 111 TYR A N 1
ATOM 936 C CA . TYR A 1 111 ? -17.147 6.584 22.069 1.00 87.56 111 TYR A CA 1
ATOM 937 C C . TYR A 1 111 ? -18.640 6.900 21.953 1.00 87.56 111 TYR A C 1
ATOM 939 O O . TYR A 1 111 ? -19.252 7.278 22.949 1.00 87.56 111 TYR A O 1
ATOM 947 N N . ALA A 1 112 ? -19.251 6.675 20.787 1.00 86.88 112 ALA A N 1
ATOM 948 C CA . ALA A 1 112 ? -20.700 6.762 20.603 1.00 86.88 112 ALA A CA 1
ATOM 949 C C . ALA A 1 112 ? -21.432 5.775 21.521 1.00 86.88 112 ALA A C 1
ATOM 951 O O . ALA A 1 112 ? -22.415 6.134 22.161 1.00 86.88 112 ALA A O 1
ATOM 952 N N . ALA A 1 113 ? -20.918 4.546 21.644 1.00 89.56 113 ALA A N 1
ATOM 953 C CA . ALA A 1 113 ? -21.486 3.536 22.536 1.00 89.56 113 ALA A CA 1
ATOM 954 C C . ALA A 1 113 ? -21.383 3.905 24.028 1.00 89.56 113 ALA A C 1
ATOM 956 O O . ALA A 1 113 ? -22.099 3.334 24.848 1.00 89.56 113 ALA A O 1
ATOM 957 N N . LYS A 1 114 ? -20.491 4.837 24.382 1.00 90.50 114 LYS A N 1
ATOM 958 C CA . LYS A 1 114 ? -20.231 5.282 25.758 1.00 90.50 114 LYS A CA 1
ATOM 959 C C . LYS A 1 114 ? -20.739 6.693 26.054 1.00 90.50 114 LYS A C 1
ATOM 961 O O . LYS A 1 114 ? -20.479 7.174 27.150 1.00 90.50 114 LYS A O 1
ATOM 966 N N . ASP A 1 115 ? -21.410 7.337 25.099 1.00 86.88 115 ASP A N 1
ATOM 967 C CA . ASP A 1 115 ? -21.852 8.736 25.184 1.00 86.88 115 ASP A CA 1
ATOM 968 C C . ASP A 1 115 ? -20.702 9.719 25.493 1.00 86.88 115 ASP A C 1
ATOM 970 O O . ASP A 1 115 ? -20.783 10.583 26.359 1.00 86.88 115 ASP A O 1
ATOM 974 N N . LYS A 1 116 ? -19.566 9.530 24.807 1.00 86.75 116 LYS A N 1
ATOM 975 C CA . LYS A 1 116 ? -18.307 10.271 25.023 1.00 86.75 116 LYS A CA 1
ATOM 976 C C . LYS A 1 116 ? -17.813 11.009 23.779 1.00 86.75 116 LYS A C 1
ATOM 978 O O . LYS A 1 116 ? -16.626 11.280 23.656 1.00 86.75 116 LYS A O 1
ATOM 983 N N . LEU A 1 117 ? -18.683 11.311 22.815 1.00 81.75 117 LEU A N 1
ATOM 984 C CA . LEU A 1 117 ? -18.263 11.868 21.517 1.00 81.75 117 LEU A CA 1
ATOM 985 C C . LEU A 1 117 ? -17.531 13.213 21.621 1.00 81.75 117 LEU A C 1
ATOM 987 O O . LEU A 1 117 ? -16.653 13.484 20.807 1.00 81.75 117 LEU A O 1
ATOM 991 N N . GLU A 1 118 ? -17.829 14.011 22.644 1.00 78.50 118 GLU A N 1
ATOM 992 C CA . GLU A 1 118 ? -17.155 15.285 22.930 1.00 78.50 118 GLU A CA 1
ATOM 993 C C . GLU A 1 118 ? -15.647 15.106 23.196 1.00 78.50 118 GLU A C 1
ATOM 995 O O . GLU A 1 118 ? -14.837 15.960 22.847 1.00 78.50 118 GLU A O 1
ATOM 1000 N N . GLU A 1 119 ? -15.231 13.949 23.723 1.00 78.44 119 GLU A N 1
ATOM 1001 C CA . GLU A 1 119 ? -13.818 13.623 23.949 1.00 78.44 119 GLU A CA 1
ATOM 1002 C C . GLU A 1 119 ? -13.049 13.346 22.632 1.00 78.44 119 GLU A C 1
ATOM 1004 O O . GLU A 1 119 ? -11.817 13.275 22.637 1.00 78.44 1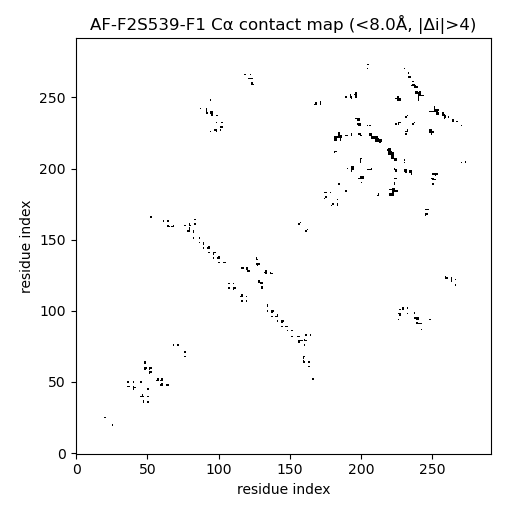19 GLU A O 1
ATOM 1009 N N . LEU A 1 120 ? -13.736 13.190 21.486 1.00 72.12 120 LEU A N 1
ATOM 1010 C CA . LEU A 1 120 ? -13.084 12.952 20.189 1.00 72.12 120 LEU A CA 1
ATOM 1011 C C . LEU A 1 120 ? -12.335 14.186 19.658 1.00 72.12 120 LEU A C 1
ATOM 1013 O O . LEU A 1 120 ? -11.433 14.030 18.827 1.00 72.12 120 LEU A O 1
ATOM 1017 N N . GLU A 1 121 ? -12.683 15.396 20.111 1.00 70.19 121 GLU A N 1
ATOM 1018 C CA . GLU A 1 121 ? -12.051 16.636 19.637 1.00 70.19 121 GLU A CA 1
ATOM 1019 C C . GLU A 1 121 ? -10.543 16.668 19.932 1.00 70.19 121 GLU A C 1
ATOM 1021 O O . GLU A 1 121 ? -9.760 17.216 19.152 1.00 70.19 121 GLU A O 1
ATOM 1026 N N . GLU A 1 122 ? -10.130 16.028 21.030 1.00 69.50 122 GLU A N 1
ATOM 1027 C CA . GLU A 1 122 ? -8.758 16.034 21.551 1.00 69.50 122 GLU A CA 1
ATOM 1028 C C . GLU A 1 122 ? -7.916 14.826 21.088 1.00 69.50 122 GLU A C 1
ATOM 1030 O O . GLU A 1 122 ? -6.751 14.696 21.472 1.00 69.50 122 GLU A O 1
ATOM 1035 N N . LEU A 1 123 ? -8.473 13.927 20.263 1.00 65.94 123 LEU A N 1
ATOM 1036 C CA . LEU A 1 123 ? -7.808 12.674 19.870 1.00 65.94 123 LEU A CA 1
ATOM 1037 C C . LEU A 1 123 ? -6.575 12.860 18.986 1.00 65.94 123 LEU A C 1
ATOM 1039 O O . LEU A 1 123 ? -5.604 12.110 19.105 1.00 65.94 123 LEU A O 1
ATOM 1043 N N . ASP A 1 124 ? -6.633 13.805 18.051 1.00 67.06 124 ASP A N 1
ATOM 1044 C CA . ASP A 1 124 ? -5.495 14.173 17.219 1.00 67.06 124 ASP A CA 1
ATOM 1045 C C . ASP A 1 124 ? -5.506 15.667 16.888 1.00 67.06 124 ASP A C 1
ATOM 1047 O O . ASP A 1 124 ? -6.552 16.306 16.768 1.00 67.06 124 ASP A O 1
ATOM 1051 N N . ASN A 1 125 ? -4.311 16.225 16.700 1.00 68.12 125 ASN A N 1
ATOM 1052 C CA . ASN A 1 125 ? -4.119 17.643 16.384 1.00 68.12 125 ASN A CA 1
ATOM 1053 C C . ASN A 1 125 ? -4.338 17.941 14.890 1.00 68.12 125 ASN A C 1
ATOM 1055 O O . ASN A 1 125 ? -3.816 18.927 14.370 1.00 68.12 125 ASN A O 1
ATOM 1059 N N . TYR A 1 126 ? -5.035 17.059 14.168 1.00 66.69 126 TYR A N 1
ATOM 1060 C CA . TYR A 1 126 ? -5.137 17.112 12.718 1.00 66.69 126 TYR A CA 1
ATOM 1061 C C . TYR A 1 126 ? -6.570 17.376 12.258 1.00 66.69 126 TYR A C 1
ATOM 1063 O O . TYR A 1 126 ? -7.526 16.747 12.719 1.00 66.69 126 TYR A O 1
ATOM 1071 N N . GLY A 1 127 ? -6.705 18.282 11.291 1.00 71.50 127 GLY A N 1
ATOM 1072 C CA . GLY A 1 127 ? -8.000 18.651 10.731 1.00 71.50 127 GLY A CA 1
ATOM 1073 C C . GLY A 1 127 ? -8.897 19.411 11.725 1.00 71.50 127 GLY A C 1
ATOM 1074 O O . GLY A 1 127 ? -8.398 20.018 12.673 1.00 71.50 127 GLY A O 1
ATOM 1075 N N . PRO A 1 128 ? -10.215 19.432 11.480 1.00 78.94 128 PRO A N 1
ATOM 1076 C CA . PRO A 1 128 ? -11.186 20.144 12.308 1.00 78.94 128 PRO A CA 1
ATOM 1077 C C . PRO A 1 128 ? -11.361 19.494 13.692 1.00 78.94 128 PRO A C 1
ATOM 1079 O O . PRO A 1 128 ? -11.022 18.323 13.891 1.00 78.94 128 PRO A O 1
ATOM 1082 N N . LYS A 1 129 ? -11.875 20.282 14.650 1.00 79.06 129 LYS A N 1
ATOM 1083 C CA . LYS A 1 129 ? -12.130 19.835 16.030 1.00 79.06 129 LYS A CA 1
ATOM 1084 C C . LYS A 1 129 ? -13.368 18.947 16.123 1.00 79.06 129 LYS A C 1
ATOM 1086 O O . LYS A 1 129 ? -13.257 17.840 16.634 1.00 79.06 129 LYS A O 1
ATOM 1091 N N . LEU A 1 130 ? -14.493 19.413 15.571 1.00 81.81 130 LEU A N 1
ATOM 1092 C CA . LEU A 1 130 ? -15.764 18.685 15.567 1.00 81.81 130 LEU A CA 1
ATOM 1093 C C . LEU A 1 130 ? -15.593 17.303 14.934 1.00 81.81 130 LEU A C 1
ATOM 1095 O O . LEU A 1 130 ? -14.953 17.154 13.887 1.00 81.81 130 LEU A O 1
ATOM 1099 N N . TRP A 1 131 ? -16.146 16.283 15.582 1.00 78.75 131 TRP A N 1
ATOM 1100 C CA . TRP A 1 131 ? -15.867 14.895 15.231 1.00 78.75 131 TRP A CA 1
ATOM 1101 C C . TRP A 1 131 ? -16.459 14.502 13.868 1.00 78.75 131 TRP A C 1
ATOM 1103 O O . TRP A 1 131 ? -15.821 13.742 13.129 1.00 78.75 131 TRP A O 1
ATOM 1113 N N . GLU A 1 132 ? -17.623 15.044 13.490 1.00 82.25 132 GLU A N 1
ATOM 1114 C CA . GLU A 1 132 ? -18.250 14.830 12.179 1.00 82.25 132 GLU A CA 1
ATOM 1115 C C . GLU A 1 132 ? -17.336 15.343 11.068 1.00 82.25 132 GLU A C 1
ATOM 1117 O O . GLU A 1 132 ? -17.006 14.623 10.117 1.00 82.25 132 GLU A O 1
ATOM 1122 N N . ASP A 1 133 ? -16.866 16.578 11.239 1.00 85.00 133 ASP A N 1
ATOM 1123 C CA . ASP A 1 133 ? -15.958 17.230 10.309 1.00 85.00 133 ASP A CA 1
ATOM 1124 C C . ASP A 1 133 ? -14.615 16.495 10.266 1.00 85.00 133 ASP A C 1
ATOM 1126 O O . ASP A 1 133 ? -13.995 16.402 9.206 1.00 85.00 133 ASP A O 1
ATOM 1130 N N . LYS A 1 134 ? -14.161 15.915 11.387 1.00 82.00 134 LYS A N 1
ATOM 1131 C CA . LYS A 1 134 ? -12.899 15.164 11.460 1.00 82.00 134 LYS A CA 1
ATOM 1132 C C . LYS A 1 134 ? -12.974 13.862 10.655 1.00 82.00 134 LYS A C 1
ATOM 1134 O O . LYS A 1 134 ? -12.025 13.529 9.934 1.00 82.00 134 LYS A O 1
ATOM 1139 N N . LEU A 1 135 ? -14.103 13.149 10.706 1.00 83.81 135 LEU A N 1
ATOM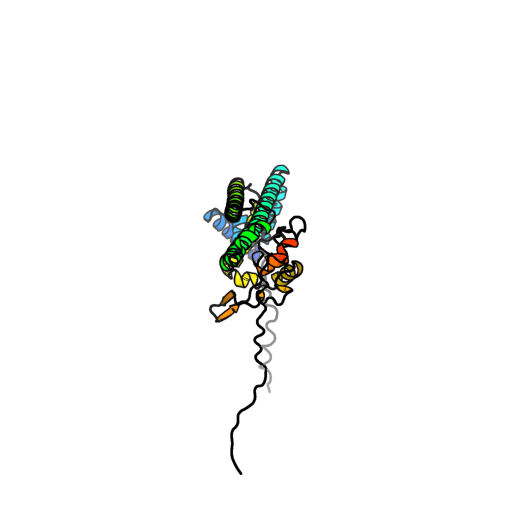 1140 C CA . LEU A 1 135 ? -14.357 11.975 9.859 1.00 83.81 135 LEU A CA 1
ATOM 1141 C C . LEU A 1 135 ? -14.478 12.355 8.376 1.00 83.81 135 LEU A C 1
ATOM 1143 O O . LEU A 1 135 ? -13.920 11.663 7.516 1.00 83.81 135 LEU A O 1
ATOM 1147 N N . ALA A 1 136 ? -15.175 13.451 8.067 1.00 85.50 136 ALA A N 1
ATOM 1148 C CA . ALA A 1 136 ? -15.305 13.955 6.701 1.00 85.50 136 ALA A CA 1
ATOM 1149 C C . ALA A 1 136 ? -13.946 14.383 6.115 1.00 85.50 136 ALA A C 1
ATOM 1151 O O . ALA A 1 136 ? -13.602 13.972 5.004 1.00 85.50 136 ALA A O 1
ATOM 1152 N N . ASP A 1 137 ? -13.135 15.117 6.881 1.00 86.38 137 ASP A N 1
ATOM 1153 C CA . ASP A 1 137 ? -11.764 15.513 6.535 1.00 86.38 137 ASP A CA 1
ATOM 1154 C C . ASP A 1 137 ? -10.880 14.291 6.253 1.00 86.38 137 ASP A C 1
ATOM 1156 O O . ASP A 1 137 ? -10.200 14.240 5.224 1.00 86.38 137 ASP A O 1
ATOM 1160 N N . SER A 1 138 ? -10.930 13.269 7.114 1.00 85.69 138 SER A N 1
ATOM 1161 C CA . SER A 1 138 ? -10.167 12.028 6.925 1.00 85.69 138 SER A CA 1
ATOM 1162 C C . SER A 1 138 ? -10.469 11.368 5.574 1.00 85.69 138 SER A C 1
ATOM 1164 O O . SER A 1 138 ? -9.555 11.037 4.807 1.00 85.69 138 SER A O 1
ATOM 1166 N N . ARG A 1 139 ? -11.757 11.250 5.228 1.00 88.81 139 ARG A N 1
ATOM 1167 C CA . ARG A 1 139 ? -12.201 10.695 3.940 1.00 88.81 139 ARG A CA 1
ATOM 1168 C C . ARG A 1 139 ? -11.797 11.577 2.764 1.00 88.81 139 ARG A C 1
ATOM 1170 O O . ARG A 1 139 ? -11.313 11.056 1.758 1.00 88.81 139 ARG A O 1
ATOM 1177 N N . ALA A 1 140 ? -11.954 12.893 2.890 1.00 87.12 140 ALA A N 1
ATOM 1178 C CA . ALA A 1 140 ? -11.580 13.845 1.849 1.00 87.12 140 ALA A CA 1
ATOM 1179 C C . ALA A 1 140 ? -10.080 13.766 1.525 1.00 87.12 140 ALA A C 1
ATOM 1181 O O . ALA A 1 140 ? -9.700 13.752 0.355 1.00 87.12 140 ALA A O 1
ATOM 1182 N N . ARG A 1 141 ? -9.215 13.628 2.534 1.00 88.56 141 ARG A N 1
ATOM 1183 C CA . ARG A 1 141 ? -7.763 13.487 2.333 1.00 88.56 141 ARG A CA 1
ATOM 1184 C C . ARG A 1 141 ? -7.380 12.181 1.656 1.00 88.56 141 ARG A C 1
ATOM 1186 O O . ARG A 1 141 ? -6.528 12.194 0.769 1.00 88.56 141 ARG A O 1
ATOM 1193 N N . LEU A 1 142 ? -8.010 11.070 2.043 1.00 89.62 142 LEU A N 1
ATOM 1194 C CA . LEU A 1 142 ? -7.823 9.789 1.356 1.00 89.62 142 LEU A CA 1
ATOM 1195 C C . LEU A 1 142 ? -8.225 9.889 -0.116 1.00 89.62 142 LEU A C 1
ATOM 1197 O O . LEU A 1 142 ? -7.490 9.419 -0.984 1.00 89.62 142 LEU A O 1
ATOM 1201 N N . TRP A 1 143 ? -9.353 10.542 -0.400 1.00 91.81 143 TRP A N 1
ATOM 1202 C CA . TRP A 1 143 ? -9.807 10.776 -1.766 1.00 91.81 143 TRP A CA 1
ATOM 1203 C C . TRP A 1 143 ? -8.833 11.662 -2.555 1.00 91.81 143 TRP A C 1
ATOM 1205 O O . TRP A 1 143 ? -8.446 11.291 -3.661 1.00 91.81 143 TRP A O 1
ATOM 1215 N N . LEU A 1 144 ? -8.364 12.776 -1.983 1.00 91.25 144 LEU A N 1
ATOM 1216 C CA . LEU A 1 144 ? -7.380 13.663 -2.619 1.00 91.25 144 LEU A CA 1
ATOM 1217 C C . LEU A 1 144 ? -6.048 12.954 -2.900 1.00 91.25 144 LEU A C 1
ATOM 1219 O O . LEU A 1 144 ? -5.453 13.162 -3.957 1.00 91.25 144 LEU A O 1
ATOM 1223 N N . ASN A 1 145 ? -5.570 12.117 -1.974 1.00 92.69 145 ASN A N 1
ATOM 1224 C CA . ASN A 1 145 ? -4.381 11.294 -2.196 1.00 92.69 145 ASN A CA 1
ATOM 1225 C C . ASN A 1 145 ? -4.596 10.322 -3.369 1.00 92.69 145 ASN A C 1
ATOM 1227 O O . ASN A 1 145 ? -3.741 10.233 -4.247 1.00 92.69 145 ASN A O 1
ATOM 1231 N N . GLU A 1 146 ? -5.755 9.663 -3.438 1.00 91.69 146 GLU A N 1
ATOM 1232 C CA . GLU A 1 146 ? -6.078 8.759 -4.543 1.00 91.69 146 GLU A CA 1
ATOM 1233 C C . GLU A 1 146 ? -6.178 9.495 -5.889 1.00 91.69 146 GLU A C 1
ATOM 1235 O O . GLU A 1 146 ? -5.641 9.004 -6.879 1.00 91.69 146 GLU A O 1
ATOM 1240 N N . GLN A 1 147 ? -6.768 10.697 -5.937 1.00 94.06 147 GLN A N 1
ATOM 1241 C CA . GLN A 1 147 ? -6.779 11.516 -7.160 1.00 94.06 147 GLN A CA 1
ATOM 1242 C C . GLN A 1 147 ? -5.357 11.844 -7.630 1.00 94.06 147 GLN A C 1
ATOM 1244 O O . GLN A 1 147 ? -5.029 11.621 -8.794 1.00 94.06 147 GLN A O 1
ATOM 1249 N N . LYS A 1 148 ? -4.470 12.264 -6.715 1.00 93.88 148 LYS A N 1
ATOM 1250 C CA . LYS A 1 148 ? -3.052 12.500 -7.039 1.00 93.88 148 LYS A CA 1
ATOM 1251 C C . LYS A 1 148 ? -2.365 11.246 -7.585 1.00 93.88 148 LYS A C 1
ATOM 1253 O O . LYS A 1 148 ? -1.567 11.353 -8.511 1.00 93.88 148 LYS A O 1
ATOM 1258 N N . ARG A 1 149 ? -2.674 10.058 -7.050 1.00 93.62 149 ARG A N 1
ATOM 1259 C CA . ARG A 1 149 ? -2.135 8.781 -7.556 1.00 93.62 149 ARG A CA 1
ATOM 1260 C C . ARG A 1 149 ? -2.653 8.462 -8.954 1.00 93.62 149 ARG A C 1
ATOM 1262 O O . ARG A 1 149 ? -1.872 8.025 -9.795 1.00 93.62 149 ARG A O 1
ATOM 1269 N N . ILE A 1 150 ? -3.936 8.705 -9.221 1.00 94.69 150 ILE A N 1
ATOM 1270 C CA . ILE A 1 150 ? -4.531 8.542 -10.555 1.00 94.69 150 ILE A CA 1
ATOM 1271 C C . ILE A 1 150 ? -3.847 9.479 -11.558 1.00 94.69 150 ILE A C 1
ATOM 1273 O O . ILE A 1 150 ? -3.454 9.038 -12.639 1.00 94.69 150 ILE A O 1
ATOM 1277 N N . ASP A 1 151 ? -3.646 10.744 -11.198 1.00 94.69 151 ASP A N 1
ATOM 1278 C CA . ASP A 1 151 ? -2.976 11.717 -12.063 1.00 94.69 151 ASP A CA 1
ATOM 1279 C C . ASP A 1 151 ? -1.501 11.370 -12.294 1.00 94.69 151 ASP A C 1
ATOM 1281 O O . ASP A 1 151 ? -1.022 11.416 -13.430 1.00 94.69 151 ASP A O 1
ATOM 1285 N N . LEU A 1 152 ? -0.792 10.922 -11.255 1.00 94.75 152 LEU A N 1
ATOM 1286 C CA . LEU A 1 152 ? 0.584 10.443 -11.381 1.00 94.75 152 LEU A CA 1
ATOM 1287 C C . LEU A 1 152 ? 0.671 9.173 -12.245 1.00 94.75 152 LEU A C 1
ATOM 1289 O O . LEU A 1 152 ? 1.595 9.026 -13.045 1.00 94.75 152 LEU A O 1
ATOM 1293 N N . ALA A 1 153 ? -0.305 8.266 -12.149 1.00 94.19 153 ALA A N 1
ATOM 1294 C CA . ALA A 1 153 ? -0.368 7.072 -12.993 1.00 94.19 153 ALA A CA 1
ATOM 1295 C C . ALA A 1 153 ? -0.490 7.429 -14.482 1.00 94.19 153 ALA A C 1
ATOM 1297 O O . ALA A 1 153 ? 0.117 6.759 -15.322 1.00 94.19 153 ALA A O 1
ATOM 1298 N N . ARG A 1 154 ? -1.238 8.492 -14.811 1.00 94.88 154 ARG A N 1
ATOM 1299 C CA . ARG A 1 154 ? -1.402 8.990 -16.188 1.00 94.88 154 ARG A CA 1
ATOM 1300 C C . ARG A 1 154 ? -0.109 9.566 -16.763 1.00 94.88 154 ARG A C 1
ATOM 1302 O O . ARG A 1 154 ? 0.109 9.463 -17.965 1.00 94.88 154 ARG A O 1
ATOM 1309 N N . SER A 1 155 ? 0.753 10.144 -15.926 1.00 93.88 155 SER A N 1
ATOM 1310 C CA . SER A 1 155 ? 2.028 10.750 -16.338 1.00 93.88 155 SER A CA 1
ATOM 1311 C C . SER A 1 155 ? 3.232 9.803 -16.246 1.00 93.88 155 SER A C 1
ATOM 1313 O O . SER A 1 155 ? 4.378 10.242 -16.393 1.00 93.88 155 SER A O 1
ATOM 1315 N N . ARG A 1 156 ? 2.992 8.501 -16.027 1.00 95.62 156 ARG A N 1
ATOM 1316 C CA . ARG A 1 156 ? 4.043 7.493 -15.853 1.00 95.62 156 ARG A CA 1
ATOM 1317 C C . ARG A 1 156 ? 5.013 7.466 -17.039 1.00 95.62 156 ARG A C 1
ATOM 1319 O O . ARG A 1 156 ? 4.589 7.148 -18.150 1.00 95.62 156 ARG A O 1
ATOM 1326 N N . PRO A 1 157 ? 6.314 7.740 -16.823 1.00 94.94 157 PRO A N 1
ATOM 1327 C CA . PRO A 1 157 ? 7.293 7.656 -17.890 1.00 94.94 157 PRO A CA 1
ATOM 1328 C C . PRO A 1 157 ? 7.518 6.201 -18.301 1.00 94.94 157 PRO A C 1
ATOM 1330 O O . PRO A 1 157 ? 7.362 5.271 -17.511 1.00 94.94 157 PRO A O 1
ATOM 1333 N N . GLU A 1 158 ? 7.935 6.004 -19.544 1.00 90.69 158 GLU A N 1
ATOM 1334 C CA . GLU A 1 158 ? 8.436 4.712 -19.994 1.00 90.69 158 GLU A CA 1
ATOM 1335 C C . GLU A 1 158 ? 9.922 4.566 -19.664 1.00 90.69 158 GLU A C 1
ATOM 1337 O O . GLU A 1 158 ? 10.678 5.541 -19.623 1.00 90.69 158 GLU A O 1
ATOM 1342 N N . GLY A 1 159 ? 10.354 3.325 -19.449 1.00 90.88 159 GLY A N 1
ATOM 1343 C CA . GLY A 1 159 ? 11.764 3.000 -19.306 1.00 90.88 159 GLY A CA 1
ATOM 1344 C C . GLY A 1 159 ? 12.038 1.781 -18.423 1.00 90.88 159 GLY A C 1
ATOM 1345 O O . GLY A 1 159 ? 11.131 1.248 -17.775 1.00 90.88 159 GLY A O 1
ATOM 1346 N N . PRO A 1 160 ? 13.295 1.308 -18.418 1.00 90.50 160 PRO A N 1
ATOM 1347 C CA . PRO A 1 160 ? 13.713 0.107 -17.703 1.00 90.50 160 PRO A CA 1
ATOM 1348 C C . PRO A 1 160 ? 13.518 0.221 -16.187 1.00 90.50 160 PRO A C 1
ATOM 1350 O O . PRO A 1 160 ? 13.058 -0.743 -15.573 1.00 90.50 160 PRO A O 1
ATOM 1353 N N . LYS A 1 161 ? 13.770 1.390 -15.580 1.00 90.31 161 LYS A N 1
ATOM 1354 C CA . LYS A 1 161 ? 13.576 1.588 -14.134 1.00 90.31 161 LYS A CA 1
ATOM 1355 C C . LYS A 1 161 ? 12.100 1.457 -13.758 1.00 90.31 161 LYS A C 1
ATOM 1357 O O . LYS A 1 161 ? 11.767 0.707 -12.842 1.00 90.31 161 LYS A O 1
ATOM 1362 N N . ILE A 1 162 ? 11.211 2.100 -14.517 1.00 92.31 162 ILE A N 1
ATOM 1363 C CA . ILE A 1 162 ? 9.757 2.007 -14.304 1.00 92.31 162 ILE A CA 1
ATOM 1364 C C . ILE A 1 162 ? 9.263 0.581 -14.520 1.00 92.31 162 ILE A C 1
ATOM 1366 O O . ILE A 1 162 ? 8.477 0.067 -13.727 1.00 92.31 162 ILE A O 1
ATOM 1370 N N . ARG A 1 163 ? 9.743 -0.096 -15.567 1.00 89.69 163 ARG A N 1
ATOM 1371 C CA . ARG A 1 163 ? 9.350 -1.480 -15.841 1.00 89.69 163 ARG A CA 1
ATOM 1372 C C . ARG A 1 163 ? 9.769 -2.420 -14.714 1.00 89.69 163 ARG A C 1
ATOM 1374 O O . ARG A 1 163 ? 8.960 -3.240 -14.285 1.00 89.69 163 ARG A O 1
ATOM 1381 N N . SER A 1 164 ? 10.991 -2.263 -14.209 1.00 87.75 164 SER A N 1
ATOM 1382 C CA . SER A 1 164 ? 11.483 -2.995 -13.040 1.00 87.75 164 SER A CA 1
ATOM 1383 C C . SER A 1 164 ? 10.589 -2.760 -11.818 1.00 87.75 164 SER A C 1
ATOM 1385 O O . SER A 1 164 ? 10.137 -3.714 -11.183 1.00 87.75 164 SER A O 1
ATOM 1387 N N . TRP A 1 165 ? 10.252 -1.495 -11.549 1.00 88.56 165 TRP A N 1
ATOM 1388 C CA . TRP A 1 165 ? 9.372 -1.104 -10.449 1.00 88.56 165 TRP A CA 1
ATOM 1389 C C . TRP A 1 165 ? 7.963 -1.718 -10.562 1.00 88.56 165 TRP A C 1
ATOM 1391 O O . TRP A 1 165 ? 7.444 -2.255 -9.580 1.00 88.56 165 TRP A O 1
ATOM 1401 N N . VAL A 1 166 ? 7.359 -1.722 -11.759 1.00 87.69 166 VAL A N 1
ATOM 1402 C CA . VAL A 1 166 ? 6.038 -2.337 -12.006 1.00 87.69 166 VAL A CA 1
ATOM 1403 C C . VAL A 1 166 ? 6.082 -3.845 -11.760 1.00 87.69 166 VAL A C 1
ATOM 1405 O O . VAL A 1 166 ? 5.226 -4.384 -11.059 1.00 87.69 166 VAL A O 1
ATOM 1408 N N . VAL A 1 167 ? 7.089 -4.535 -12.304 1.00 85.31 167 VAL A N 1
ATOM 1409 C CA . VAL A 1 167 ? 7.218 -5.995 -12.175 1.00 85.31 167 VAL A CA 1
ATOM 1410 C C . VAL A 1 167 ? 7.368 -6.416 -10.715 1.00 85.31 167 VAL A C 1
ATOM 1412 O O . VAL A 1 167 ? 6.713 -7.380 -10.297 1.00 85.31 167 VAL A O 1
ATOM 1415 N N . GLU A 1 168 ? 8.187 -5.698 -9.944 1.00 82.50 168 GLU A N 1
ATOM 1416 C CA . GLU A 1 168 ? 8.373 -5.967 -8.515 1.00 82.50 168 GLU A CA 1
ATOM 1417 C C . GLU A 1 168 ? 7.101 -5.651 -7.715 1.00 82.50 168 GLU A C 1
ATOM 1419 O O . GLU A 1 168 ? 6.670 -6.464 -6.893 1.00 82.50 168 GLU A O 1
ATOM 1424 N N . SER A 1 169 ? 6.433 -4.533 -8.010 1.00 79.62 169 SER A N 1
ATOM 1425 C CA . SER A 1 169 ? 5.161 -4.165 -7.373 1.00 79.62 169 SER A CA 1
ATOM 1426 C C . SER A 1 169 ? 4.071 -5.213 -7.605 1.00 79.62 169 SER A C 1
ATOM 1428 O O . SER A 1 169 ? 3.342 -5.590 -6.683 1.00 79.62 169 SER A O 1
ATOM 1430 N N . ASP A 1 170 ? 3.976 -5.744 -8.822 1.00 83.62 170 ASP A N 1
ATOM 1431 C CA . ASP A 1 170 ? 2.980 -6.758 -9.156 1.00 83.62 170 ASP A CA 1
ATOM 1432 C C . ASP A 1 170 ? 3.349 -8.148 -8.632 1.00 83.62 170 ASP A C 1
ATOM 1434 O O . ASP A 1 170 ? 2.460 -8.971 -8.415 1.00 83.62 170 ASP A O 1
ATOM 1438 N N . ARG A 1 171 ? 4.630 -8.433 -8.371 1.00 82.88 171 ARG A N 1
ATOM 1439 C CA . ARG A 1 171 ? 5.061 -9.711 -7.782 1.00 82.88 171 ARG A CA 1
ATOM 1440 C C . ARG A 1 171 ? 4.388 -9.963 -6.438 1.00 82.88 171 ARG A C 1
ATOM 1442 O O . ARG A 1 171 ? 3.950 -11.081 -6.166 1.00 82.88 171 ARG A O 1
ATOM 1449 N N . ILE A 1 172 ? 4.288 -8.928 -5.613 1.00 78.62 172 ILE A N 1
ATOM 1450 C CA . ILE A 1 172 ? 3.654 -9.014 -4.296 1.00 78.62 172 ILE A CA 1
ATOM 1451 C C . ILE A 1 172 ? 2.151 -9.216 -4.449 1.00 78.62 172 ILE A C 1
ATOM 1453 O O . ILE A 1 172 ? 1.613 -10.141 -3.842 1.00 78.62 172 ILE A O 1
ATOM 1457 N N . LYS A 1 173 ? 1.496 -8.438 -5.319 1.00 82.38 173 LYS A N 1
ATOM 1458 C CA . LYS A 1 173 ? 0.067 -8.616 -5.620 1.00 82.38 173 LYS A CA 1
ATOM 1459 C C . LYS A 1 173 ? -0.224 -10.041 -6.086 1.00 82.38 173 LYS A C 1
ATOM 1461 O O . LYS A 1 173 ? -1.110 -10.679 -5.537 1.00 82.38 173 LYS A O 1
ATOM 1466 N N . ARG A 1 174 ? 0.580 -10.581 -7.011 1.00 84.00 174 ARG A N 1
ATOM 1467 C CA . ARG A 1 174 ? 0.456 -11.968 -7.492 1.00 84.00 174 ARG A CA 1
ATOM 1468 C C . ARG A 1 174 ? 0.611 -12.988 -6.368 1.00 84.00 174 ARG A C 1
ATOM 1470 O O . ARG A 1 174 ? -0.166 -13.935 -6.315 1.00 84.00 174 ARG A O 1
ATOM 1477 N N . MET A 1 175 ? 1.584 -12.810 -5.471 1.00 84.50 175 MET A N 1
ATOM 1478 C CA . MET A 1 175 ? 1.722 -13.692 -4.307 1.00 84.50 175 MET A CA 1
ATOM 1479 C C . MET A 1 175 ? 0.469 -13.651 -3.436 1.00 84.50 175 MET A C 1
ATOM 1481 O O . MET A 1 175 ? -0.082 -14.707 -3.149 1.00 84.50 175 MET A O 1
ATOM 1485 N N . VAL A 1 176 ? -0.008 -12.458 -3.072 1.00 86.00 176 VAL A N 1
ATOM 1486 C CA . VAL A 1 176 ? -1.215 -12.288 -2.249 1.00 86.00 176 VAL A CA 1
ATOM 1487 C C . VAL A 1 176 ? -2.443 -12.890 -2.933 1.00 86.00 176 VAL A C 1
ATOM 1489 O O . VAL A 1 176 ? -3.193 -13.610 -2.285 1.00 86.00 176 VAL A O 1
ATOM 1492 N N . SER A 1 177 ? -2.628 -12.679 -4.238 1.00 86.38 177 SER A N 1
ATOM 1493 C CA . SER A 1 177 ? -3.720 -13.294 -5.003 1.00 86.38 177 SER A CA 1
ATOM 1494 C C . SER A 1 177 ? -3.625 -14.819 -5.057 1.00 86.38 177 SER A C 1
ATOM 1496 O O . SER A 1 177 ? -4.653 -15.484 -5.097 1.00 86.38 177 SER A O 1
ATOM 1498 N N . LYS A 1 178 ? -2.410 -15.383 -5.056 1.00 87.81 178 LYS A N 1
ATOM 1499 C CA . LYS A 1 178 ? -2.190 -16.833 -5.130 1.00 87.81 178 LYS A CA 1
ATOM 1500 C C . LYS A 1 178 ? -2.417 -17.539 -3.794 1.00 87.81 178 LYS A C 1
ATOM 1502 O O . LYS A 1 178 ? -2.994 -18.618 -3.784 1.00 87.81 178 LYS A O 1
ATOM 1507 N N . ILE A 1 179 ? -1.900 -16.985 -2.696 1.00 85.81 179 ILE A N 1
ATOM 1508 C CA . ILE A 1 179 ? -1.899 -17.668 -1.387 1.00 85.81 179 ILE A CA 1
ATOM 1509 C C . ILE A 1 179 ? -2.885 -17.067 -0.383 1.00 85.81 179 ILE A C 1
ATOM 1511 O O . ILE A 1 179 ? -3.058 -17.622 0.695 1.00 85.81 179 ILE A O 1
ATOM 1515 N N . GLY A 1 180 ? -3.517 -15.944 -0.715 1.00 84.88 180 GLY A N 1
ATOM 1516 C CA . GLY A 1 180 ? -4.354 -15.179 0.200 1.00 84.88 180 GLY A CA 1
ATOM 1517 C C . GLY A 1 180 ? -3.544 -14.238 1.094 1.00 84.88 180 GLY A C 1
ATOM 1518 O O . GLY A 1 180 ? -2.396 -14.501 1.462 1.00 84.88 180 GLY A O 1
ATOM 1519 N N . LEU A 1 181 ? -4.161 -13.115 1.470 1.00 83.00 181 LEU A N 1
ATOM 1520 C CA . LEU A 1 181 ? -3.552 -12.132 2.370 1.00 83.00 181 LEU A CA 1
ATOM 1521 C C . LEU A 1 181 ? -3.206 -12.717 3.754 1.00 83.00 181 LEU A C 1
ATOM 1523 O O . LEU A 1 181 ? -2.100 -12.447 4.223 1.00 83.00 181 LEU A O 1
ATOM 1527 N N . PRO A 1 182 ? -4.061 -13.534 4.403 1.00 83.75 182 PRO A N 1
ATOM 1528 C CA . PRO A 1 182 ? -3.737 -14.101 5.711 1.00 83.75 182 PRO A CA 1
ATOM 1529 C C . PRO A 1 182 ? -2.472 -14.963 5.691 1.00 83.75 182 PRO A C 1
ATOM 1531 O O . PRO A 1 182 ? -1.562 -14.731 6.482 1.00 83.75 182 PRO A O 1
ATOM 1534 N N . ARG A 1 183 ? -2.350 -15.889 4.733 1.00 85.81 183 ARG A N 1
ATOM 1535 C CA . ARG A 1 183 ? -1.156 -16.745 4.607 1.00 85.81 183 ARG A CA 1
ATOM 1536 C C . ARG A 1 183 ? 0.078 -15.969 4.195 1.00 85.81 183 ARG A C 1
ATOM 1538 O O . ARG A 1 183 ? 1.188 -16.295 4.603 1.00 85.81 183 ARG A O 1
ATOM 1545 N N . TYR A 1 184 ? -0.106 -14.933 3.381 1.00 85.38 184 TYR A N 1
ATOM 1546 C CA . TYR A 1 184 ? 0.976 -14.021 3.076 1.00 85.38 184 TYR A CA 1
ATOM 1547 C C . TYR A 1 184 ? 1.514 -13.389 4.360 1.00 85.38 184 TYR A C 1
ATOM 1549 O O . TYR A 1 184 ? 2.702 -13.499 4.623 1.00 85.38 184 TYR A O 1
ATOM 1557 N N . LEU A 1 185 ? 0.646 -12.831 5.202 1.00 84.50 185 LEU A N 1
ATOM 1558 C CA . LEU A 1 185 ? 1.016 -12.199 6.470 1.00 84.50 185 LEU A CA 1
ATOM 1559 C C . LEU A 1 185 ? 1.431 -13.182 7.579 1.00 84.50 185 LEU A C 1
ATOM 1561 O O . LEU A 1 185 ? 1.949 -12.737 8.596 1.00 84.50 185 LEU A O 1
ATOM 1565 N N . ALA A 1 186 ? 1.234 -14.490 7.407 1.00 84.19 186 ALA A N 1
ATOM 1566 C CA . ALA A 1 186 ? 1.677 -15.529 8.344 1.00 84.19 186 ALA A CA 1
ATOM 1567 C C . ALA A 1 186 ? 3.190 -15.816 8.279 1.00 84.19 186 ALA A C 1
ATOM 1569 O O . ALA A 1 186 ? 3.727 -16.546 9.105 1.00 84.19 186 ALA A O 1
ATOM 1570 N N . GLN A 1 187 ? 3.890 -15.287 7.273 1.00 84.88 187 GLN A N 1
ATOM 1571 C CA . GLN A 1 187 ? 5.297 -15.612 7.047 1.00 84.88 187 GLN A CA 1
ATOM 1572 C C . GLN A 1 187 ? 6.207 -15.000 8.120 1.00 84.88 187 GLN A C 1
ATOM 1574 O O . GLN A 1 187 ? 6.093 -13.819 8.451 1.00 84.88 187 GLN A O 1
ATOM 1579 N N . GLU A 1 188 ? 7.200 -15.776 8.562 1.00 83.38 188 GLU A N 1
ATOM 1580 C CA . GLU A 1 188 ? 8.132 -15.412 9.642 1.00 83.38 188 GLU A CA 1
ATOM 1581 C C . GLU A 1 188 ? 8.870 -14.085 9.404 1.00 83.38 188 GLU A C 1
ATOM 1583 O O . GLU A 1 188 ? 9.152 -13.334 10.338 1.00 83.38 188 GLU A O 1
ATOM 1588 N N . ARG A 1 189 ? 9.110 -13.725 8.137 1.00 82.94 189 ARG A N 1
ATOM 1589 C CA . ARG A 1 189 ? 9.731 -12.444 7.770 1.00 82.94 189 ARG A CA 1
ATOM 1590 C C . ARG A 1 189 ? 8.971 -11.206 8.271 1.00 82.94 189 ARG A C 1
ATOM 1592 O O . ARG A 1 189 ? 9.553 -10.126 8.268 1.00 82.94 189 ARG A O 1
ATOM 1599 N N . PHE A 1 190 ? 7.714 -11.338 8.705 1.00 79.44 190 PHE A N 1
ATOM 1600 C CA . PHE A 1 190 ? 6.934 -10.250 9.314 1.00 79.44 190 PHE A CA 1
ATOM 1601 C C . PHE A 1 190 ? 7.048 -10.174 10.832 1.00 79.44 190 PHE A C 1
ATOM 1603 O O . PHE A 1 190 ? 6.733 -9.133 11.406 1.00 79.44 190 PHE A O 1
ATOM 1610 N N . VAL A 1 191 ? 7.565 -11.214 11.491 1.00 82.00 191 VAL A N 1
ATOM 1611 C CA . VAL A 1 191 ? 7.746 -11.235 12.948 1.00 82.00 191 VAL A CA 1
ATOM 1612 C C . VAL A 1 191 ? 8.715 -10.143 13.380 1.00 82.00 191 VAL A C 1
ATOM 1614 O O . VAL A 1 191 ? 8.361 -9.297 14.199 1.00 82.00 191 VAL A O 1
ATOM 1617 N N . LYS A 1 192 ? 9.933 -10.146 12.823 1.00 80.31 192 LYS A N 1
ATOM 1618 C CA . LYS A 1 192 ? 11.000 -9.221 13.224 1.00 80.31 192 LYS A CA 1
ATOM 1619 C C . LYS A 1 192 ? 10.597 -7.751 13.017 1.00 80.31 192 LYS A C 1
ATOM 1621 O O . LYS A 1 192 ? 10.615 -7.024 14.007 1.00 80.31 192 LYS A O 1
ATOM 1626 N N . PRO A 1 193 ? 10.116 -7.325 11.833 1.00 76.31 193 PRO A N 1
ATOM 1627 C CA . PRO A 1 193 ? 9.621 -5.963 11.657 1.00 76.31 193 PRO A CA 1
ATOM 1628 C C . PRO A 1 193 ? 8.456 -5.612 12.586 1.00 76.31 193 PRO A C 1
ATOM 1630 O O . PRO A 1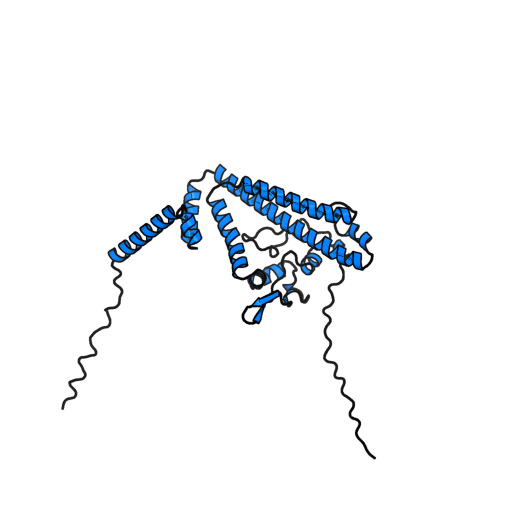 193 ? 8.385 -4.493 13.077 1.00 76.31 193 PRO A O 1
ATOM 1633 N N . CYS A 1 194 ? 7.529 -6.539 12.857 1.00 78.75 194 CYS A N 1
ATOM 1634 C CA . CYS A 1 194 ? 6.454 -6.273 13.815 1.00 78.75 194 CYS A CA 1
ATOM 1635 C C . CYS A 1 194 ? 7.015 -5.961 15.201 1.00 78.75 194 CYS A C 1
ATOM 1637 O O . CYS A 1 194 ? 6.552 -5.031 15.855 1.00 78.75 194 CYS A O 1
ATOM 1639 N N . ARG A 1 195 ? 8.020 -6.731 15.635 1.00 81.88 195 ARG A N 1
ATOM 1640 C CA . ARG A 1 195 ? 8.655 -6.555 16.939 1.00 81.88 195 ARG A CA 1
ATOM 1641 C C . ARG A 1 195 ? 9.428 -5.245 17.040 1.00 81.88 195 ARG A C 1
ATOM 1643 O O . ARG A 1 195 ? 9.266 -4.532 18.020 1.00 81.88 195 ARG A O 1
ATOM 1650 N N . GLU A 1 196 ? 10.222 -4.929 16.022 1.00 79.00 196 GLU A N 1
ATOM 1651 C CA . GLU A 1 196 ? 11.045 -3.713 15.969 1.00 79.00 196 GLU A CA 1
ATOM 1652 C C . GLU A 1 196 ? 10.211 -2.424 15.935 1.00 79.00 196 GLU A C 1
ATOM 1654 O O . GLU A 1 196 ? 10.701 -1.376 16.334 1.00 79.00 196 GLU A O 1
ATOM 1659 N N . ASN A 1 197 ? 8.949 -2.501 15.500 1.00 73.31 197 ASN A N 1
ATOM 1660 C CA . ASN A 1 197 ? 8.036 -1.359 15.417 1.00 73.31 197 ASN A CA 1
ATOM 1661 C C . ASN A 1 197 ? 6.996 -1.329 16.553 1.00 73.31 197 ASN A C 1
ATOM 1663 O O . ASN A 1 197 ? 5.893 -0.817 16.351 1.00 73.31 197 ASN A O 1
ATOM 1667 N N . ASP A 1 198 ? 7.291 -1.924 17.715 1.00 77.12 198 ASP A N 1
ATOM 1668 C CA . ASP A 1 198 ? 6.384 -1.983 18.878 1.00 77.12 198 ASP A CA 1
ATOM 1669 C C . ASP A 1 198 ? 4.981 -2.549 18.565 1.00 77.12 198 ASP A C 1
ATOM 1671 O O . ASP A 1 198 ? 3.965 -2.176 19.170 1.00 77.12 198 ASP A O 1
ATOM 1675 N N . GLY A 1 199 ? 4.909 -3.455 17.588 1.00 80.44 199 GLY A N 1
ATOM 1676 C CA . GLY A 1 199 ? 3.681 -4.105 17.153 1.00 80.44 199 GLY A CA 1
ATOM 1677 C C . GLY A 1 199 ? 3.244 -5.258 18.059 1.00 80.44 199 GLY A C 1
ATOM 1678 O O . GLY A 1 199 ? 3.825 -5.549 19.101 1.00 80.44 199 GLY A O 1
ATOM 1679 N N . CYS A 1 200 ? 2.194 -5.967 17.651 1.00 86.06 200 CYS A N 1
ATOM 1680 C CA . CYS A 1 200 ? 1.627 -7.064 18.438 1.00 86.06 200 CYS A CA 1
ATOM 1681 C C . CYS A 1 200 ? 2.602 -8.229 18.699 1.00 86.06 200 CYS A C 1
ATOM 1683 O O . CYS A 1 200 ? 2.391 -8.959 19.655 1.00 86.06 200 CYS A O 1
ATOM 1685 N N . CYS A 1 201 ? 3.661 -8.421 17.905 1.00 84.25 201 CYS A N 1
ATOM 1686 C CA . CYS A 1 201 ? 4.590 -9.550 18.073 1.00 84.25 201 CYS A CA 1
ATOM 1687 C C . CYS A 1 201 ? 5.572 -9.424 19.253 1.00 84.25 201 CYS A C 1
ATOM 1689 O O . CYS A 1 201 ? 6.271 -10.398 19.541 1.00 84.25 201 CYS A O 1
ATOM 1691 N N . THR A 1 202 ? 5.673 -8.262 19.907 1.00 82.06 202 THR A N 1
ATOM 1692 C CA . THR A 1 202 ? 6.374 -8.097 21.201 1.00 82.06 202 THR A CA 1
ATOM 1693 C C . THR A 1 202 ? 5.432 -8.229 22.395 1.00 82.06 202 THR A C 1
ATOM 1695 O O . THR A 1 202 ? 5.860 -8.024 23.528 1.00 82.06 202 THR A O 1
ATOM 1698 N N . ARG A 1 203 ? 4.138 -8.499 22.169 1.00 76.69 203 ARG A N 1
ATOM 1699 C CA . ARG A 1 203 ? 3.103 -8.340 23.194 1.00 76.69 203 ARG A CA 1
ATOM 1700 C C . ARG A 1 203 ? 2.150 -9.525 23.226 1.00 76.69 203 ARG A C 1
ATOM 1702 O O . ARG A 1 203 ? 1.637 -9.944 22.193 1.00 76.69 203 ARG A O 1
ATOM 1709 N N . ASP A 1 204 ? 1.733 -9.904 24.424 1.00 79.12 204 ASP A N 1
ATOM 1710 C CA . ASP A 1 204 ? 0.702 -10.928 24.632 1.00 79.12 204 ASP A CA 1
ATOM 1711 C C . ASP A 1 204 ? -0.723 -10.363 24.483 1.00 79.12 204 ASP A C 1
ATOM 1713 O O . ASP A 1 204 ? -1.643 -10.693 25.221 1.00 79.12 204 ASP A O 1
ATOM 1717 N N . CYS A 1 205 ? -0.934 -9.484 23.496 1.00 83.00 205 CYS A N 1
ATOM 1718 C CA . CYS A 1 205 ? -2.250 -8.906 23.190 1.00 83.00 205 CYS A CA 1
ATOM 1719 C C . CYS A 1 205 ? -3.190 -9.877 22.446 1.00 83.00 205 CYS A C 1
ATOM 1721 O O . CYS A 1 205 ? -4.285 -9.491 22.036 1.00 83.00 205 CYS A O 1
ATOM 1723 N N . GLY A 1 206 ? -2.733 -11.103 22.170 1.00 83.44 206 GLY A N 1
ATOM 1724 C CA . GLY A 1 206 ? -3.495 -12.169 21.512 1.00 83.44 206 GLY A CA 1
ATOM 1725 C C . GLY A 1 206 ? -3.824 -11.941 20.031 1.00 83.44 206 GLY A C 1
ATOM 1726 O O . GLY A 1 206 ? -4.357 -12.836 19.387 1.00 83.44 206 GLY A O 1
ATOM 1727 N N . CYS A 1 207 ? -3.511 -10.780 19.443 1.00 84.50 207 CYS A N 1
ATOM 1728 C CA . CYS A 1 207 ? -3.935 -10.445 18.076 1.00 84.50 207 CYS A CA 1
ATOM 1729 C C . CYS A 1 207 ? -3.329 -11.340 16.986 1.00 84.50 207 CYS A C 1
ATOM 1731 O O . CYS A 1 207 ? -4.013 -11.616 15.995 1.00 84.50 207 CYS A O 1
ATOM 1733 N N . CYS A 1 208 ? -2.081 -11.780 17.177 1.00 82.00 208 CYS A N 1
ATOM 1734 C CA . CYS A 1 208 ? -1.391 -12.712 16.282 1.00 82.00 208 CYS A CA 1
ATOM 1735 C C . CYS A 1 208 ? -1.872 -14.158 16.469 1.00 82.00 208 CYS A C 1
ATOM 1737 O O . CYS A 1 208 ? -1.764 -14.943 15.542 1.00 82.00 208 CYS A O 1
ATOM 1739 N N . SER A 1 209 ? -2.446 -14.490 17.629 1.00 82.75 209 SER A N 1
ATOM 1740 C CA . SER A 1 209 ? -2.981 -15.822 17.948 1.00 82.75 209 SER A CA 1
ATOM 1741 C C . SER A 1 209 ? -4.445 -15.992 17.533 1.00 82.75 209 SER A C 1
ATOM 1743 O O . SER A 1 209 ? -5.057 -17.012 17.831 1.00 82.75 209 SER A O 1
ATOM 1745 N N . LYS A 1 210 ? -5.040 -14.996 16.861 1.00 83.44 210 LYS A N 1
ATOM 1746 C CA . LYS A 1 210 ? -6.406 -15.093 16.333 1.00 83.44 210 LYS A CA 1
ATOM 1747 C C . LYS A 1 210 ? -6.398 -15.807 14.979 1.00 83.44 210 LYS A C 1
ATOM 1749 O O . LYS A 1 210 ? -5.603 -15.410 14.123 1.00 83.44 210 LYS A O 1
ATOM 1754 N N . PRO A 1 211 ? -7.289 -16.787 14.752 1.00 84.81 211 PRO A N 1
ATOM 1755 C CA . PRO A 1 211 ? -7.432 -17.421 13.448 1.00 84.81 211 PRO A CA 1
ATOM 1756 C C . PRO A 1 211 ? -7.867 -16.382 12.409 1.00 84.81 211 PRO A C 1
ATOM 1758 O O . PRO A 1 211 ? -8.742 -15.552 12.673 1.00 84.81 211 PRO A O 1
ATOM 1761 N N . ARG A 1 212 ? -7.220 -16.384 11.241 1.00 84.88 212 ARG A N 1
ATOM 1762 C CA . ARG A 1 212 ? -7.467 -15.414 10.156 1.00 84.88 212 ARG A CA 1
ATOM 1763 C C . ARG A 1 212 ? -7.939 -16.056 8.867 1.00 84.88 212 ARG A C 1
ATOM 1765 O O . ARG A 1 212 ? -8.532 -15.363 8.047 1.00 84.88 212 ARG A O 1
ATOM 1772 N N . ASP A 1 213 ? -7.638 -17.331 8.687 1.00 81.62 213 ASP A N 1
ATOM 1773 C CA . ASP A 1 213 ? -8.016 -18.102 7.514 1.00 81.62 213 ASP A CA 1
ATOM 1774 C C . ASP A 1 213 ? -7.993 -19.593 7.847 1.00 81.62 213 ASP A C 1
ATOM 1776 O O . ASP A 1 213 ? -7.387 -20.000 8.843 1.00 81.62 213 ASP A O 1
ATOM 1780 N N . VAL A 1 214 ? -8.634 -20.396 7.005 1.00 82.81 214 VAL A N 1
ATOM 1781 C CA . VAL A 1 214 ? -8.634 -21.857 7.093 1.00 82.81 214 VAL A CA 1
ATOM 1782 C C . VAL A 1 214 ? -8.363 -22.417 5.696 1.00 82.81 214 VAL A C 1
ATOM 1784 O O . VAL A 1 214 ? -8.968 -21.974 4.720 1.00 82.81 214 VAL A O 1
ATOM 1787 N N . SER A 1 215 ? -7.435 -23.367 5.548 1.00 78.75 215 SER A N 1
ATOM 1788 C CA . SER A 1 215 ? -7.229 -24.025 4.252 1.00 78.75 215 SER A CA 1
ATOM 1789 C C . SER A 1 215 ? -8.418 -24.891 3.860 1.00 78.75 215 SER A C 1
ATOM 1791 O O . SER A 1 215 ? -9.214 -25.329 4.684 1.00 78.75 215 SER A O 1
ATOM 1793 N N . SER A 1 216 ? -8.451 -25.264 2.581 1.00 79.38 216 SER A N 1
ATOM 1794 C CA . SER A 1 216 ? -9.296 -26.353 2.092 1.00 79.38 216 SER A CA 1
ATOM 1795 C C . SER A 1 216 ? -9.055 -27.693 2.803 1.00 79.38 216 SER A C 1
ATOM 1797 O O . SER A 1 216 ? -9.934 -28.544 2.772 1.00 79.38 216 SER A O 1
ATOM 1799 N N . SER A 1 217 ? -7.892 -27.892 3.438 1.00 84.44 217 SER A N 1
ATOM 1800 C CA . SER A 1 217 ? -7.579 -29.075 4.253 1.00 84.44 217 SER A CA 1
ATOM 1801 C C . SER A 1 217 ? -7.947 -28.924 5.736 1.00 84.44 217 SER A C 1
ATOM 1803 O O . SER A 1 217 ? -7.688 -29.842 6.507 1.00 84.44 217 SER A O 1
ATOM 1805 N N . GLY A 1 218 ? -8.533 -27.793 6.148 1.00 83.38 218 GLY A N 1
ATOM 1806 C CA . GLY A 1 218 ? -8.926 -27.525 7.536 1.00 83.38 218 GLY A CA 1
ATOM 1807 C C . GLY A 1 218 ? -7.821 -26.946 8.429 1.00 83.38 218 GLY A C 1
ATOM 1808 O O . GLY A 1 218 ? -8.037 -26.765 9.624 1.00 83.38 218 GLY A O 1
ATOM 1809 N N . GLU A 1 219 ? -6.647 -26.633 7.878 1.00 85.12 219 GLU A N 1
ATOM 1810 C CA . GLU A 1 219 ? -5.544 -26.011 8.617 1.00 85.12 219 GLU A CA 1
ATOM 1811 C C . GLU A 1 219 ? -5.869 -24.547 8.920 1.00 85.12 219 GLU A C 1
ATOM 1813 O O . GLU A 1 219 ? -6.167 -23.769 8.014 1.00 85.12 219 GLU A O 1
ATOM 1818 N N . VAL A 1 220 ? -5.792 -24.161 10.191 1.00 83.50 220 VAL A N 1
ATOM 1819 C CA . VAL A 1 220 ? -6.049 -22.791 10.638 1.00 83.50 220 VAL A CA 1
ATOM 1820 C C . VAL A 1 220 ? -4.778 -21.955 10.506 1.00 83.50 220 VAL A C 1
ATOM 1822 O O . VAL A 1 220 ? -3.748 -22.282 11.092 1.00 83.50 220 VAL A O 1
ATOM 1825 N N . PHE A 1 221 ? -4.862 -20.831 9.794 1.00 80.62 221 PHE A N 1
ATOM 1826 C CA . PHE A 1 221 ? -3.759 -19.881 9.675 1.00 80.62 221 PHE A CA 1
ATOM 1827 C C . PHE A 1 221 ? -3.917 -18.716 10.637 1.00 80.62 221 PHE A C 1
ATOM 1829 O O . PHE A 1 221 ? -4.950 -18.039 10.706 1.00 80.62 221 PHE A O 1
ATOM 1836 N N . TYR A 1 222 ? -2.811 -18.430 11.304 1.00 84.94 222 TYR A N 1
ATOM 1837 C CA . TYR A 1 222 ? -2.592 -17.244 12.111 1.00 84.94 222 TYR A CA 1
ATOM 1838 C C . TYR A 1 222 ? -1.772 -16.251 11.295 1.00 84.94 222 TYR A C 1
ATOM 1840 O O . TYR A 1 222 ? -0.859 -16.650 10.576 1.00 84.94 222 TYR A O 1
ATOM 1848 N N . ALA A 1 223 ? -2.095 -14.962 11.374 1.00 81.62 223 ALA A N 1
ATOM 1849 C CA . ALA A 1 223 ? -1.416 -13.950 10.572 1.00 81.62 223 ALA A CA 1
ATOM 1850 C C . ALA A 1 223 ? -0.945 -12.772 11.419 1.00 81.62 223 ALA A C 1
ATOM 1852 O O . ALA A 1 223 ? -1.618 -12.364 12.373 1.00 81.62 223 ALA A O 1
ATOM 1853 N N . HIS A 1 224 ? 0.193 -12.192 11.035 1.00 82.69 224 HIS A N 1
ATOM 1854 C CA . HIS A 1 224 ? 0.707 -10.987 11.667 1.00 82.69 224 HIS A CA 1
ATOM 1855 C C . HIS A 1 224 ? -0.135 -9.758 11.305 1.00 82.69 224 HIS A C 1
ATOM 1857 O O . HIS A 1 224 ? -0.689 -9.629 10.213 1.00 82.69 224 HIS A O 1
ATOM 1863 N N . CYS A 1 225 ? -0.229 -8.840 12.261 1.00 77.25 225 CYS A N 1
ATOM 1864 C CA . CYS A 1 225 ? -0.985 -7.599 12.148 1.00 77.25 225 CYS A CA 1
ATOM 1865 C C . CYS A 1 225 ? -0.376 -6.634 11.120 1.00 77.25 225 CYS A C 1
ATOM 1867 O O . CYS A 1 225 ? 0.814 -6.370 11.176 1.00 77.25 225 CYS A O 1
ATOM 1869 N N . THR A 1 226 ? -1.179 -6.022 10.251 1.00 77.94 226 THR A N 1
ATOM 1870 C CA . THR A 1 226 ? -0.702 -4.959 9.341 1.00 77.94 226 THR A CA 1
ATOM 1871 C C . THR A 1 226 ? -0.515 -3.617 10.066 1.00 77.94 226 THR A C 1
ATOM 1873 O O . THR A 1 226 ? -0.814 -3.493 11.260 1.00 77.94 226 THR A O 1
ATOM 1876 N N . SER A 1 227 ? -0.096 -2.569 9.338 1.00 75.38 227 SER A N 1
ATOM 1877 C CA . SER A 1 227 ? -0.072 -1.175 9.834 1.00 75.38 227 SER A CA 1
ATOM 1878 C C . SER A 1 227 ? -1.422 -0.723 10.370 1.00 75.38 227 SER A C 1
ATOM 1880 O O . SER A 1 227 ? -1.461 0.149 11.228 1.00 75.38 227 SER A O 1
ATOM 1882 N N . LEU A 1 228 ? -2.507 -1.303 9.856 1.00 81.94 228 LEU A N 1
ATOM 1883 C CA . LEU A 1 228 ? -3.882 -0.925 10.163 1.00 81.94 228 LEU A CA 1
ATOM 1884 C C . LEU A 1 228 ? -4.431 -1.624 11.412 1.00 81.94 228 LEU A C 1
ATOM 1886 O O . LEU A 1 228 ? -5.586 -1.426 11.773 1.00 81.94 228 LEU A O 1
ATOM 1890 N N . CYS A 1 229 ? -3.637 -2.458 12.087 1.00 83.50 229 CYS A N 1
ATOM 1891 C CA . CYS A 1 229 ? -4.079 -3.066 13.333 1.00 83.50 229 CYS A CA 1
ATOM 1892 C C . CYS A 1 229 ? -4.277 -2.002 14.416 1.00 83.50 229 CYS A C 1
ATOM 1894 O O . CYS A 1 229 ? -3.328 -1.322 14.806 1.00 83.50 229 CYS A O 1
ATOM 1896 N N . LEU A 1 230 ? -5.492 -1.928 14.967 1.00 83.44 230 LEU A N 1
ATOM 1897 C CA . LEU A 1 230 ? -5.834 -0.948 15.994 1.00 83.44 230 LEU A CA 1
ATOM 1898 C C . LEU A 1 230 ? -4.961 -1.086 17.248 1.00 83.44 230 LEU A C 1
ATOM 1900 O O . LEU A 1 230 ? -4.530 -0.079 17.792 1.00 83.44 230 LEU A O 1
ATOM 1904 N N . CYS A 1 231 ? -4.622 -2.307 17.676 1.00 84.38 231 CYS A N 1
ATOM 1905 C CA . CYS A 1 231 ? -3.713 -2.524 18.809 1.00 84.38 231 CYS A CA 1
ATOM 1906 C C . CYS A 1 231 ? -2.305 -1.966 18.549 1.00 84.38 231 CYS A C 1
ATOM 1908 O O . CYS A 1 231 ? -1.704 -1.388 19.457 1.00 84.38 231 CYS A O 1
ATOM 1910 N N . CYS A 1 232 ? -1.793 -2.105 17.320 1.00 82.00 232 CYS A N 1
ATOM 1911 C CA . CYS A 1 232 ? -0.520 -1.506 16.918 1.00 82.00 232 CYS A CA 1
ATOM 1912 C C . CYS A 1 232 ? -0.630 0.023 16.884 1.00 82.00 232 CYS A C 1
ATOM 1914 O O . CYS A 1 232 ? 0.172 0.695 17.528 1.00 82.00 232 CYS A O 1
ATOM 1916 N N . ILE A 1 233 ? -1.646 0.564 16.201 1.00 83.06 233 ILE A N 1
ATOM 1917 C CA . ILE A 1 233 ? -1.890 2.012 16.085 1.00 83.06 233 ILE A CA 1
ATOM 1918 C C . ILE A 1 233 ? -1.981 2.659 17.470 1.00 83.06 233 ILE A C 1
ATOM 1920 O O . ILE A 1 233 ? -1.285 3.626 17.753 1.00 83.06 233 ILE A O 1
ATOM 1924 N N . ARG A 1 234 ? -2.774 2.078 18.371 1.00 78.94 234 ARG A N 1
ATOM 1925 C CA . ARG A 1 234 ? -2.940 2.538 19.756 1.00 78.94 234 ARG A CA 1
ATOM 1926 C C . ARG A 1 234 ? -1.622 2.610 20.527 1.00 78.94 234 ARG A C 1
ATOM 1928 O O . ARG A 1 234 ? -1.438 3.472 21.380 1.00 78.94 234 ARG A O 1
ATOM 1935 N N . ARG A 1 235 ? -0.690 1.698 20.248 1.00 79.25 235 ARG A N 1
ATOM 1936 C CA . ARG A 1 235 ? 0.599 1.648 20.943 1.00 79.25 235 ARG A CA 1
ATOM 1937 C C . ARG A 1 235 ? 1.598 2.655 20.384 1.00 79.25 235 ARG A C 1
ATOM 1939 O O . ARG A 1 235 ? 2.181 3.422 21.156 1.00 79.25 235 ARG A O 1
ATOM 1946 N N . ARG A 1 236 ? 1.824 2.609 19.074 1.00 77.25 236 ARG A N 1
ATOM 1947 C CA . ARG A 1 236 ? 2.915 3.337 18.411 1.00 77.25 236 ARG A CA 1
ATOM 1948 C C . ARG A 1 236 ? 2.481 4.656 17.763 1.00 77.25 236 ARG A C 1
ATOM 1950 O O . ARG A 1 236 ? 3.335 5.407 17.322 1.00 77.25 236 ARG A O 1
ATOM 1957 N N . GLY A 1 237 ? 1.180 4.938 17.709 1.00 76.19 237 GLY A N 1
ATOM 1958 C CA . GLY A 1 237 ? 0.613 6.041 16.934 1.00 76.19 237 GLY A CA 1
ATOM 1959 C C . GLY A 1 237 ? 0.520 5.721 15.439 1.00 76.19 237 GLY A C 1
ATOM 1960 O O . GLY A 1 237 ? 0.780 4.592 15.003 1.00 76.19 237 GLY A O 1
ATOM 1961 N N . PHE A 1 238 ? 0.137 6.719 14.642 1.00 76.06 238 PHE A N 1
ATOM 1962 C CA . PHE A 1 238 ? 0.241 6.646 13.183 1.00 76.06 238 PHE A CA 1
ATOM 1963 C C . PHE A 1 238 ? 1.702 6.747 12.780 1.00 76.06 238 PHE A C 1
ATOM 1965 O O . PHE A 1 238 ? 2.459 7.505 13.376 1.00 76.06 238 PHE A O 1
ATOM 1972 N N . VAL A 1 239 ? 2.100 5.976 11.775 1.00 68.81 239 VAL A N 1
ATOM 1973 C CA . VAL A 1 239 ? 3.485 5.994 11.305 1.00 68.81 239 VAL A CA 1
ATOM 1974 C C . VAL A 1 239 ? 3.519 6.093 9.797 1.00 68.81 239 VAL A C 1
ATOM 1976 O O . VAL A 1 239 ? 2.701 5.467 9.108 1.00 68.81 239 VAL A O 1
ATOM 1979 N N . ARG A 1 240 ? 4.487 6.856 9.294 1.00 64.44 240 ARG A N 1
ATOM 1980 C CA . ARG A 1 240 ? 4.878 6.786 7.891 1.00 64.44 240 ARG A CA 1
ATOM 1981 C C . ARG A 1 240 ? 5.664 5.503 7.668 1.00 64.44 240 ARG A C 1
ATOM 1983 O O . ARG A 1 240 ? 6.474 5.094 8.497 1.00 64.44 240 ARG A O 1
ATOM 1990 N N . LEU A 1 241 ? 5.374 4.846 6.556 1.00 60.75 241 LEU A N 1
ATOM 1991 C CA . LEU A 1 241 ? 6.026 3.609 6.168 1.00 60.75 241 LEU A CA 1
ATOM 1992 C C . LEU A 1 241 ? 7.066 3.912 5.078 1.00 60.75 241 LEU A C 1
ATOM 1994 O O . LEU A 1 241 ? 6.815 3.586 3.929 1.00 60.75 241 LEU A O 1
ATOM 1998 N N . VAL A 1 242 ? 8.230 4.477 5.428 1.00 52.53 242 VAL A N 1
ATOM 1999 C CA . VAL A 1 242 ? 9.423 4.513 4.545 1.00 52.53 242 VAL A CA 1
ATOM 2000 C C . VAL A 1 242 ? 9.598 3.192 3.775 1.00 52.53 242 VAL A C 1
ATOM 2002 O O . VAL A 1 242 ? 9.821 2.158 4.387 1.00 52.53 242 VAL A O 1
ATOM 2005 N N . PRO A 1 243 ? 9.562 3.126 2.448 1.00 45.41 243 PRO A N 1
ATOM 2006 C CA . PRO A 1 243 ? 9.471 1.858 1.759 1.00 45.41 243 PRO A CA 1
ATOM 2007 C C . PRO A 1 243 ? 10.820 1.139 1.933 1.00 45.41 243 PRO A C 1
ATOM 2009 O O . PRO A 1 243 ? 11.816 1.575 1.350 1.00 45.41 243 PRO A O 1
ATOM 2012 N N . PRO A 1 244 ? 10.939 0.004 2.656 1.00 42.97 244 PRO A N 1
ATOM 2013 C CA . PRO A 1 244 ? 11.895 -0.968 2.189 1.00 42.97 244 PRO A CA 1
ATOM 2014 C C . PRO A 1 244 ? 11.281 -1.412 0.867 1.00 42.97 244 PRO A C 1
ATOM 2016 O O . PRO A 1 244 ? 10.126 -1.837 0.853 1.00 42.97 244 PRO A O 1
ATOM 2019 N N . GLN A 1 245 ? 11.993 -1.226 -0.247 1.00 42.72 245 GLN A N 1
ATOM 2020 C CA . GLN A 1 245 ? 11.645 -1.802 -1.551 1.00 42.72 245 GLN A CA 1
ATOM 2021 C C . GLN A 1 245 ? 10.811 -3.064 -1.323 1.00 42.72 245 GLN A C 1
ATOM 2023 O O . GLN A 1 245 ? 11.370 -3.984 -0.723 1.00 42.72 245 GLN A O 1
ATOM 2028 N N . ARG A 1 246 ? 9.521 -3.069 -1.715 1.00 50.09 246 ARG A N 1
ATOM 2029 C CA . ARG A 1 246 ? 8.504 -4.145 -1.554 1.00 50.09 246 ARG A CA 1
ATOM 2030 C C . ARG A 1 246 ? 7.293 -3.732 -0.697 1.00 50.09 246 ARG A C 1
ATOM 2032 O O . ARG A 1 246 ? 7.308 -3.760 0.526 1.00 50.09 246 ARG A O 1
ATOM 2039 N N . ASN A 1 247 ? 6.184 -3.489 -1.391 1.00 40.03 247 ASN A N 1
ATOM 2040 C CA . ASN A 1 247 ? 4.837 -3.320 -0.846 1.00 40.03 247 ASN A CA 1
ATOM 2041 C C . ASN A 1 247 ? 4.409 -4.418 0.142 1.00 40.03 247 ASN A C 1
ATOM 2043 O O . ASN A 1 247 ? 3.978 -5.483 -0.291 1.00 40.03 247 ASN A O 1
ATOM 2047 N N . ILE A 1 248 ? 4.403 -4.118 1.445 1.00 41.66 248 ILE A N 1
ATOM 2048 C CA . ILE A 1 248 ? 3.457 -4.683 2.422 1.00 41.66 248 ILE A CA 1
ATOM 2049 C C . ILE A 1 248 ? 3.162 -3.605 3.470 1.00 41.66 248 ILE A C 1
ATOM 2051 O O . ILE A 1 248 ? 4.080 -3.185 4.178 1.00 41.66 248 ILE A O 1
ATOM 2055 N N . PRO A 1 249 ? 1.903 -3.168 3.620 1.00 40.41 249 PRO A N 1
ATOM 2056 C CA . PRO A 1 249 ? 1.525 -2.222 4.663 1.00 40.41 249 PRO A CA 1
ATOM 2057 C C . PRO A 1 249 ? 1.814 -2.789 6.063 1.00 40.41 249 PRO A C 1
ATOM 2059 O O . PRO A 1 249 ? 1.223 -3.800 6.451 1.00 40.41 249 PRO A O 1
ATOM 2062 N N . GLY A 1 250 ? 2.690 -2.143 6.844 1.00 41.44 250 GLY A N 1
ATOM 2063 C CA . GLY A 1 250 ? 2.801 -2.412 8.287 1.00 41.44 250 GLY A CA 1
ATOM 2064 C C . GLY A 1 250 ? 4.157 -2.686 8.893 1.00 41.44 250 GLY A C 1
ATOM 2065 O O . GLY A 1 250 ? 4.243 -2.705 10.118 1.00 41.44 250 GLY A O 1
ATOM 2066 N N . PHE A 1 251 ? 5.192 -2.889 8.086 1.00 44.50 251 PHE A N 1
ATOM 2067 C CA . PHE A 1 251 ? 6.433 -3.497 8.569 1.00 44.50 251 PHE A CA 1
ATOM 2068 C C . PHE A 1 251 ? 7.664 -2.763 8.080 1.00 44.50 251 PHE A C 1
ATOM 2070 O O . PHE A 1 251 ? 8.579 -3.326 7.486 1.00 44.50 251 PHE A O 1
ATOM 2077 N N . VAL A 1 252 ? 7.645 -1.471 8.353 1.00 40.12 252 VAL A N 1
ATOM 2078 C CA . VAL A 1 252 ? 8.681 -0.525 8.002 1.00 40.12 252 VAL A CA 1
ATOM 2079 C C . VAL A 1 252 ? 9.222 0.103 9.272 1.00 40.12 252 VAL A C 1
ATOM 2081 O O . VAL A 1 252 ? 8.431 0.396 10.160 1.00 40.12 252 VAL A O 1
ATOM 2084 N N . ARG A 1 253 ? 10.537 0.350 9.323 1.00 39.19 253 ARG A N 1
ATOM 2085 C CA . ARG A 1 253 ? 11.185 1.137 10.377 1.00 39.19 253 ARG A CA 1
ATOM 2086 C C . ARG A 1 253 ? 10.501 2.498 10.526 1.00 39.19 253 ARG A C 1
ATOM 2088 O O . ARG A 1 253 ? 10.506 3.294 9.591 1.00 39.19 253 ARG A O 1
ATOM 2095 N N . LEU A 1 254 ? 9.936 2.743 11.702 1.00 42.00 254 LEU A N 1
ATOM 2096 C CA . LEU A 1 254 ? 9.294 4.016 12.022 1.00 42.00 254 LEU A CA 1
ATOM 2097 C C . LEU A 1 254 ? 10.303 5.166 11.913 1.00 42.00 254 LEU A C 1
ATOM 2099 O O . LEU A 1 254 ? 11.459 5.020 12.316 1.00 42.00 254 LEU A O 1
ATOM 2103 N N . THR A 1 255 ? 9.850 6.304 11.397 1.00 47.03 255 THR A N 1
ATOM 2104 C CA . THR A 1 255 ? 10.528 7.589 11.580 1.00 47.03 255 THR A CA 1
ATOM 2105 C C . THR A 1 255 ? 9.712 8.424 12.563 1.00 47.03 255 THR A C 1
ATOM 2107 O O . THR A 1 255 ? 8.486 8.489 12.466 1.00 47.03 255 THR A O 1
ATOM 2110 N N . ASP A 1 256 ? 10.389 9.032 13.539 1.00 43.06 256 ASP A N 1
ATOM 2111 C CA . ASP A 1 256 ? 9.769 9.743 14.672 1.00 43.06 256 ASP A CA 1
ATOM 2112 C C . ASP A 1 256 ? 9.130 11.089 14.283 1.00 43.06 256 ASP A C 1
ATOM 2114 O O . ASP A 1 256 ? 8.559 11.782 15.124 1.00 43.06 256 ASP A O 1
ATOM 2118 N N . GLU A 1 257 ? 9.221 11.470 13.008 1.00 42.84 257 GLU A N 1
ATOM 2119 C CA . GLU A 1 257 ? 8.958 12.832 12.543 1.00 42.84 257 GLU A CA 1
ATOM 2120 C C . GLU A 1 257 ? 7.470 13.220 12.541 1.00 42.84 257 GLU A C 1
ATOM 2122 O O . GLU A 1 257 ? 7.179 14.406 12.500 1.00 42.84 257 GLU A O 1
ATOM 2127 N N . ASP A 1 258 ? 6.534 12.269 12.677 1.00 39.09 258 ASP A N 1
ATOM 2128 C CA . ASP A 1 258 ? 5.085 12.547 12.736 1.00 39.09 258 ASP A CA 1
ATOM 2129 C C . ASP A 1 258 ? 4.317 11.584 13.668 1.00 39.09 258 ASP A C 1
ATOM 2131 O O . ASP A 1 258 ? 3.283 11.013 13.301 1.00 39.09 258 ASP A O 1
ATOM 2135 N N . SER A 1 259 ? 4.805 11.356 14.890 1.00 42.62 259 SER A N 1
ATOM 2136 C CA . SER A 1 259 ? 3.979 10.666 15.892 1.00 42.62 259 SER A CA 1
ATOM 2137 C C . SER A 1 259 ? 2.818 11.568 16.343 1.00 42.62 259 SER A C 1
ATOM 2139 O O . SER A 1 259 ? 3.017 12.748 16.633 1.00 42.62 259 SER A O 1
ATOM 2141 N N . ILE A 1 260 ? 1.592 11.027 16.450 1.00 44.72 260 ILE A N 1
ATOM 2142 C CA . ILE A 1 260 ? 0.577 11.669 17.302 1.00 44.72 260 ILE A CA 1
ATOM 2143 C C . ILE A 1 260 ? 1.208 11.832 18.685 1.00 44.72 260 ILE A C 1
ATOM 2145 O O . ILE A 1 260 ? 1.851 10.898 19.176 1.00 44.72 260 ILE A O 1
ATOM 2149 N N . ALA A 1 261 ? 1.005 12.999 19.304 1.00 43.94 261 ALA A N 1
ATOM 2150 C CA . ALA A 1 261 ? 1.443 13.274 20.662 1.00 43.94 261 ALA A CA 1
ATOM 2151 C C . ALA A 1 261 ? 1.172 12.049 21.545 1.00 43.94 261 ALA A C 1
ATOM 2153 O O . ALA A 1 261 ? 0.046 11.551 21.596 1.00 43.94 261 ALA A O 1
ATOM 2154 N N . ARG A 1 262 ? 2.196 11.547 22.252 1.00 47.75 262 ARG A N 1
ATOM 2155 C CA . ARG A 1 262 ? 2.056 10.449 23.237 1.00 47.75 262 ARG A CA 1
ATOM 2156 C C . ARG A 1 262 ? 0.844 10.631 24.163 1.00 47.75 262 ARG A C 1
ATOM 2158 O O . ARG A 1 262 ? 0.350 9.647 24.700 1.00 47.75 262 ARG A O 1
ATOM 2165 N N . GLU A 1 263 ? 0.389 11.868 24.327 1.00 41.66 263 GLU A N 1
ATOM 2166 C CA . GLU A 1 26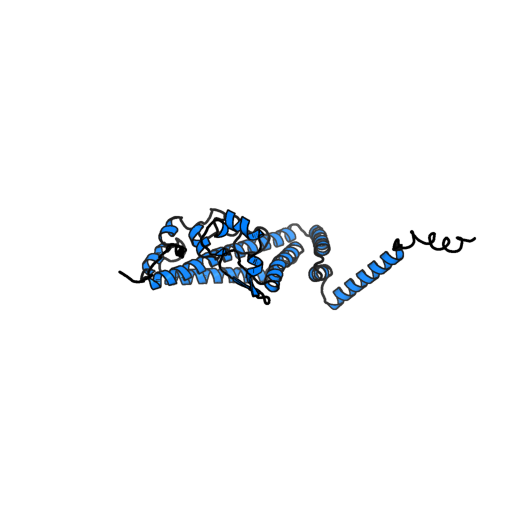3 ? -0.810 12.316 25.032 1.00 41.66 263 GLU A CA 1
ATOM 2167 C C . GLU A 1 263 ? -2.116 11.675 24.542 1.00 41.66 263 GLU A C 1
ATOM 2169 O O . GLU A 1 263 ? -2.960 11.384 25.382 1.00 41.66 263 GLU A O 1
ATOM 2174 N N . ALA A 1 264 ? -2.272 11.339 23.254 1.00 42.84 264 ALA A N 1
ATOM 2175 C CA . ALA A 1 264 ? -3.480 10.672 22.747 1.00 42.84 264 ALA A CA 1
ATOM 2176 C C . ALA A 1 264 ? -3.684 9.262 23.333 1.00 42.84 264 ALA A C 1
ATOM 2178 O O . ALA A 1 264 ? -4.784 8.713 23.288 1.00 42.84 264 ALA A O 1
ATOM 2179 N N . ARG A 1 265 ? -2.642 8.676 23.948 1.00 51.81 265 ARG A N 1
ATOM 2180 C CA . ARG A 1 265 ? -2.732 7.386 24.649 1.00 51.81 265 ARG A CA 1
ATOM 2181 C C . ARG A 1 265 ? -3.715 7.407 25.823 1.00 51.81 265 ARG A C 1
ATOM 2183 O O . ARG A 1 265 ? -4.202 6.338 26.177 1.00 51.81 265 ARG A O 1
ATOM 2190 N N . LYS A 1 266 ? -3.999 8.576 26.419 1.00 53.50 266 LYS A N 1
ATOM 2191 C CA . LYS A 1 266 ? -4.914 8.700 27.573 1.00 53.50 266 LYS A CA 1
ATOM 2192 C C . LYS A 1 266 ? -6.384 8.455 27.212 1.00 53.50 266 LYS A C 1
ATOM 2194 O O . LYS A 1 266 ? -7.161 8.093 28.083 1.00 53.50 266 LYS A O 1
ATOM 2199 N N . TYR A 1 267 ? -6.737 8.626 25.940 1.00 41.56 267 TYR A N 1
ATOM 2200 C CA . TYR A 1 267 ? -8.103 8.493 25.422 1.00 41.56 267 TYR A CA 1
ATOM 2201 C C . TYR A 1 267 ? -8.342 7.130 24.762 1.00 41.56 267 TYR A C 1
ATOM 2203 O O . TYR A 1 267 ? -9.247 6.948 23.956 1.00 41.56 267 TYR A O 1
ATOM 2211 N N . LEU A 1 268 ? -7.475 6.151 25.022 1.00 41.28 268 LEU A N 1
ATOM 2212 C CA . LEU A 1 268 ? -7.633 4.818 24.463 1.00 41.28 268 LEU A CA 1
ATOM 2213 C C . LEU A 1 268 ? -8.373 3.939 25.465 1.00 41.28 268 LEU A C 1
ATOM 2215 O O . LEU A 1 268 ? -7.947 3.873 26.619 1.00 41.28 268 LEU A O 1
ATOM 2219 N N . PRO A 1 269 ? -9.419 3.202 25.046 1.00 37.38 269 PRO A N 1
ATOM 2220 C CA . PRO A 1 269 ? -9.967 2.162 25.897 1.00 37.38 269 PRO A CA 1
ATOM 2221 C C . PRO A 1 269 ? -8.858 1.153 26.199 1.00 37.38 269 PRO A C 1
ATOM 2223 O O . PRO A 1 269 ? -8.067 0.803 25.308 1.00 37.38 269 PRO A O 1
ATOM 2226 N N . GLU A 1 270 ? -8.802 0.694 27.450 1.00 43.09 270 GLU A N 1
ATOM 2227 C CA . GLU A 1 270 ? -7.896 -0.377 27.845 1.00 43.09 270 GLU A CA 1
ATOM 2228 C C . GLU A 1 270 ? -8.040 -1.527 26.842 1.00 43.09 270 GLU A C 1
ATOM 2230 O O . GLU A 1 270 ? -9.150 -1.887 26.433 1.00 43.09 270 GLU A O 1
ATOM 2235 N N . SER A 1 271 ? -6.906 -2.063 26.368 1.00 38.19 271 SER A N 1
ATOM 2236 C CA . SER A 1 271 ? -6.929 -3.306 25.593 1.00 38.19 271 SER A CA 1
ATOM 2237 C C . SER A 1 271 ? -7.794 -4.274 26.392 1.00 38.19 271 SER A C 1
ATOM 2239 O O . SER A 1 271 ? -7.501 -4.385 27.583 1.00 38.19 271 SER A O 1
ATOM 2241 N N . PRO A 1 272 ? -8.826 -4.928 25.812 1.00 36.03 272 PRO A N 1
ATOM 2242 C CA . PRO A 1 272 ? -9.595 -5.900 26.569 1.00 36.03 272 PRO A CA 1
ATOM 2243 C C . PRO A 1 272 ? -8.564 -6.833 27.172 1.00 36.03 272 PRO A C 1
ATOM 2245 O O . PRO A 1 272 ? -7.790 -7.456 26.431 1.00 36.03 272 PRO A O 1
ATOM 2248 N N . ALA A 1 273 ? -8.455 -6.784 28.504 1.00 37.75 273 ALA A N 1
ATOM 2249 C CA . ALA A 1 273 ? -7.577 -7.667 29.226 1.00 37.75 273 ALA A CA 1
ATOM 2250 C C . ALA A 1 273 ? -7.913 -9.041 28.673 1.00 37.75 273 ALA A C 1
ATOM 2252 O O . ALA A 1 273 ? -9.094 -9.376 28.532 1.00 37.75 273 ALA A O 1
ATOM 2253 N N . VAL A 1 274 ? -6.890 -9.786 28.256 1.00 38.53 274 VAL A N 1
ATOM 2254 C CA . VAL A 1 274 ? -7.065 -11.215 28.051 1.00 38.53 274 VAL A CA 1
ATOM 2255 C C . VAL A 1 274 ? -7.743 -11.671 29.330 1.00 38.53 274 VAL A C 1
ATOM 2257 O O . VAL A 1 274 ? -7.128 -11.611 30.396 1.00 38.53 274 VAL A O 1
ATOM 2260 N N . GLN A 1 275 ? -9.036 -11.998 29.247 1.00 34.59 275 GLN A N 1
ATOM 2261 C CA . GLN A 1 275 ? -9.690 -12.746 30.293 1.00 34.59 275 GLN A CA 1
ATOM 2262 C C . GLN A 1 275 ? -8.830 -13.992 30.362 1.00 34.59 275 GLN A C 1
ATOM 2264 O O . GLN A 1 275 ? -8.863 -14.831 29.462 1.00 34.59 275 GLN A O 1
ATOM 2269 N N . ARG A 1 276 ? -7.944 -14.045 31.362 1.00 34.31 276 ARG A N 1
ATOM 2270 C CA . ARG A 1 276 ? -7.408 -15.314 31.804 1.00 34.31 276 ARG A CA 1
ATOM 2271 C C . ARG A 1 276 ? -8.668 -16.068 32.169 1.00 34.31 276 ARG A C 1
ATOM 2273 O O . ARG A 1 276 ? -9.313 -15.732 33.158 1.00 34.31 276 ARG A O 1
ATOM 2280 N N . THR A 1 277 ? -9.074 -16.985 31.306 1.00 35.81 277 THR A N 1
ATOM 2281 C CA . THR A 1 277 ? -9.969 -18.061 31.684 1.00 35.81 277 THR A CA 1
ATOM 2282 C C . THR A 1 277 ? -9.235 -18.776 32.807 1.00 35.81 277 THR A C 1
ATOM 2284 O O . THR A 1 277 ? -8.337 -19.583 32.572 1.00 35.81 277 THR A O 1
ATOM 2287 N N . GLY A 1 278 ? -9.500 -18.333 34.033 1.00 41.00 278 GLY A N 1
ATOM 2288 C CA . GLY A 1 278 ? -9.173 -19.063 35.234 1.00 41.00 278 GLY A CA 1
ATOM 2289 C C . GLY A 1 278 ? -10.081 -20.275 35.237 1.00 41.00 278 GLY A C 1
ATOM 2290 O O . GLY A 1 278 ? -11.180 -20.221 35.767 1.00 41.00 278 GLY A O 1
ATOM 2291 N N . GLU A 1 279 ? -9.637 -21.335 34.579 1.00 40.97 279 GLU A N 1
ATOM 2292 C CA . GLU A 1 279 ? -10.110 -22.682 34.846 1.00 40.97 279 GLU A CA 1
ATOM 2293 C C . GLU A 1 279 ? -8.914 -23.440 35.404 1.00 40.97 279 GLU A C 1
ATOM 2295 O O . GLU A 1 279 ? -7.960 -23.768 34.700 1.00 40.97 279 GLU A O 1
ATOM 2300 N N . GLY A 1 280 ? -8.936 -23.588 36.723 1.00 38.50 280 GLY A N 1
ATOM 2301 C CA . GLY A 1 280 ? -7.881 -24.209 37.507 1.00 38.50 280 GLY A CA 1
ATOM 2302 C C . GLY A 1 280 ? -7.949 -23.829 38.983 1.00 38.50 280 GLY A C 1
ATOM 2303 O O . GLY A 1 280 ? -6.906 -23.682 39.606 1.00 38.50 280 GLY A O 1
ATOM 2304 N N . GLU A 1 281 ? -9.149 -23.623 39.534 1.00 34.03 281 GLU A N 1
ATOM 2305 C CA . GLU A 1 281 ? -9.358 -23.787 40.971 1.00 34.03 281 GLU A CA 1
ATOM 2306 C C . GLU A 1 281 ? -10.184 -25.054 41.170 1.00 34.03 281 GLU A C 1
ATOM 2308 O O . GLU A 1 281 ? -11.354 -25.139 40.793 1.00 34.03 281 GLU A O 1
ATOM 2313 N N . ASP A 1 282 ? -9.501 -26.054 41.720 1.00 40.75 282 ASP A N 1
ATOM 2314 C CA . ASP A 1 282 ? -10.058 -27.271 42.281 1.00 40.75 282 ASP A CA 1
ATOM 2315 C C . ASP A 1 282 ? -11.154 -26.928 43.300 1.00 40.75 282 ASP A C 1
ATOM 2317 O O . ASP A 1 282 ? -10.887 -26.626 44.463 1.00 40.75 282 ASP A O 1
ATOM 2321 N N . LEU A 1 283 ? -12.412 -27.031 42.877 1.00 33.91 283 LEU A N 1
ATOM 2322 C CA . LEU A 1 283 ? -13.543 -27.220 43.778 1.00 33.91 283 LEU A CA 1
ATOM 2323 C C . LEU A 1 283 ? -13.906 -28.703 43.775 1.00 33.91 283 LEU A C 1
ATOM 2325 O O . LEU A 1 283 ? -14.802 -29.169 43.074 1.00 33.91 283 LEU A O 1
ATOM 2329 N N . CYS A 1 284 ? -13.162 -29.454 44.583 1.00 31.02 284 CYS A N 1
ATOM 2330 C CA . CYS A 1 284 ? -13.623 -30.736 45.086 1.00 31.02 284 CYS A CA 1
ATOM 2331 C C . CYS A 1 284 ? -14.806 -30.528 46.044 1.00 31.02 284 CYS A C 1
ATOM 2333 O O . CYS A 1 284 ? -14.806 -29.597 46.849 1.00 31.02 284 CYS A O 1
ATOM 2335 N N . LEU A 1 285 ? -15.703 -31.524 46.020 1.00 34.75 285 LEU A N 1
ATOM 2336 C CA . LEU A 1 285 ? -16.855 -31.821 46.890 1.00 34.75 285 LEU A CA 1
ATOM 2337 C C . LEU A 1 285 ? -18.215 -31.374 46.311 1.00 34.75 285 LEU A C 1
ATOM 2339 O O . LEU A 1 285 ? -18.344 -30.244 45.853 1.00 34.75 285 LEU A O 1
ATOM 2343 N N . PRO A 1 286 ? -19.243 -32.257 46.323 1.00 37.12 286 PRO A N 1
ATOM 2344 C CA . PRO A 1 286 ? -19.618 -33.047 47.498 1.00 37.12 286 PRO A CA 1
ATOM 2345 C C . PRO A 1 286 ? -19.882 -34.541 47.238 1.00 37.12 286 PRO A C 1
ATOM 2347 O O . PRO A 1 286 ? -20.595 -34.931 46.319 1.00 37.12 286 PRO A O 1
ATOM 2350 N N . GLY A 1 287 ? -19.361 -35.385 48.131 1.00 30.47 287 GLY A N 1
ATOM 2351 C CA . GLY A 1 287 ? -19.759 -36.783 48.276 1.00 30.47 287 GLY A CA 1
ATOM 2352 C C . GLY A 1 287 ? -20.451 -36.985 49.618 1.00 30.47 287 GLY A C 1
ATOM 2353 O O . GLY A 1 287 ? -19.804 -37.248 50.625 1.00 30.47 287 GLY A O 1
ATOM 2354 N N . THR A 1 288 ? -21.772 -36.839 49.640 1.00 39.66 288 THR A N 1
ATOM 2355 C CA . THR A 1 288 ? -22.634 -37.336 50.716 1.00 39.66 288 THR A CA 1
ATOM 2356 C C . THR A 1 288 ? -22.628 -38.866 50.718 1.00 39.66 288 THR A C 1
ATOM 2358 O O . THR A 1 288 ? -22.979 -39.476 49.709 1.00 39.66 288 THR A O 1
ATOM 2361 N N . GLY A 1 289 ? -22.282 -39.483 51.854 1.00 29.48 289 GLY A N 1
ATOM 2362 C CA . GLY A 1 289 ? -22.281 -40.941 52.012 1.00 29.48 289 GLY A CA 1
ATOM 2363 C C . GLY A 1 289 ? -22.090 -41.441 53.452 1.00 29.48 289 GLY A C 1
ATOM 2364 O O . GLY A 1 289 ? -21.028 -41.940 53.776 1.00 29.48 289 GLY A O 1
ATOM 2365 N N . GLY A 1 290 ? -23.141 -41.320 54.275 1.00 29.70 290 GLY A N 1
ATOM 2366 C CA . GLY A 1 290 ? -23.701 -42.373 55.149 1.00 29.70 290 GLY A CA 1
ATOM 2367 C C . GLY A 1 290 ? -22.934 -43.006 56.337 1.00 29.70 290 GLY A C 1
ATOM 2368 O O . GLY A 1 290 ? -21.926 -43.671 56.140 1.00 29.70 290 GLY A O 1
ATOM 2369 N N . ARG A 1 291 ? -23.649 -43.026 57.488 1.00 33.81 291 ARG A N 1
ATOM 2370 C CA . ARG A 1 291 ? -23.568 -43.914 58.689 1.00 33.81 291 ARG A CA 1
ATOM 2371 C C . ARG A 1 291 ? -22.350 -43.685 59.605 1.00 33.81 291 ARG A C 1
ATOM 2373 O O . ARG A 1 291 ? -21.244 -43.544 59.113 1.00 33.81 291 ARG A O 1
ATOM 2380 N N . LEU A 1 292 ? -22.460 -43.640 60.936 1.00 35.31 292 LEU A N 1
ATOM 2381 C CA . LEU A 1 292 ? -23.412 -44.194 61.916 1.00 35.31 292 LEU A CA 1
ATOM 2382 C C . LEU A 1 292 ? -23.897 -43.126 62.907 1.00 35.31 292 LEU A C 1
ATOM 2384 O O . LEU A 1 292 ? -23.123 -42.179 63.161 1.00 35.31 292 LEU A O 1
#

pLDDT: mean 72.44, std 19.34, range [29.48, 95.75]

Mean predicted aligned error: 15.06 Å

Radius of gyration: 30.95 Å; Cα contacts (8 Å, |Δi|>4): 269; chains: 1; bounding box: 59×100×95 Å

Organism: Trichophyton tonsurans (strain CBS 112818) (NCBI:txid647933)

Solvent-accessible surface area (backbone atoms only — not comparable to full-atom values): 17494 Å² total; per-residue (Å²): 140,76,99,76,86,86,79,85,76,85,84,75,82,95,79,86,77,70,82,76,74,44,70,66,57,53,49,51,53,51,50,53,51,53,51,50,51,50,53,50,23,66,75,66,74,33,56,70,54,55,46,27,52,73,70,65,41,52,71,60,28,50,50,54,29,56,58,53,52,75,74,52,52,73,66,60,54,45,55,43,47,55,51,50,53,54,49,51,55,50,53,24,51,46,54,29,46,49,31,48,43,53,48,53,55,55,49,46,56,58,24,56,75,65,77,40,57,80,64,50,40,72,57,56,100,61,81,53,52,56,55,70,54,31,55,50,48,42,53,50,50,50,50,52,51,50,51,52,50,54,55,51,61,75,65,59,65,88,53,48,69,45,51,52,51,51,54,56,56,47,50,47,52,52,50,31,73,71,62,36,62,42,59,56,39,43,42,70,86,50,48,60,40,23,35,78,51,62,22,60,72,72,45,94,77,51,67,49,77,38,78,63,44,64,47,99,86,68,50,74,37,44,23,55,72,45,49,70,30,63,73,31,28,66,68,60,34,47,51,51,48,60,76,59,92,71,88,61,76,48,60,37,75,69,60,82,87,63,52,59,61,79,70,41,54,77,80,52,78,74,73,79,66,79,75,72,78,83,81,82,77,91,74,81,81,87,82,89,78,82,88,133

Secondary structure (DSSP, 8-state):
----SSSSSTTS-SSS-S----HHHHHHHHHHHHHHHHHHHHHHT--HHHHHHHTT-HHHHHHHHHHHHHTS-HHHHHHHHHHHHHHHHHHHHHHHHHHHHHHHHHHHHHHHTTT-GGGGGGS-SSS-SSHHHHHHHHHHHHHHHHHHHHHHHHTPPPSHHHHHHHHHHHHHHHHHHHH-HHHHHTSGGGHHHHHHTT-GGGS-SSGGGSEEEE-TT-PEEE----TT-HHHHHHH-S------SS--TT-S---GGG---GGGGGGSPPP---------------------

Foldseek 3Di:
DDPPPPPPPPPDDDPPPPPCCDPVVVVVVVVVVVVVLVVVCVVVVNPSLRSCLVVVVVVVNVVVQVVQVVVDDPVLVVVQVVLVVVLLVLVLVLLLLLLVLLLLVVLCVVCVVVVNQQVSLPLFPDFHSRSVRSNVVSVVSNVVSVVVNVVSVVVNDDGSSSVVLVSQAVVLVVVCVVPNPQVVQLDPVQLVLCVLLVHCSVDPLCQQVDFDDADPVGRTGGGGDFLNDNRSCLGRNRFGAPDPSHDDGHRHRGDPPDGGPPVSNVSDDDSPPPPPPPPDDDPDDDDDDDDD

Sequence (292 aa):
MDENMIQNVEHAIPWLLEPIISPTSIITTVTVFVGLLFML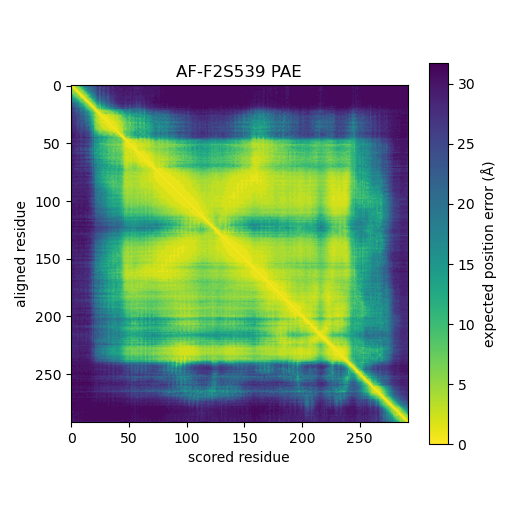GLRSGIGFEGLFDTLHIYWVSNKIRKTKELFQTKSQIQKQTDWVEQWEYLDEQREFLRQRDYFLRETFLDYAAKDKLEELEELDNYGPKLWEDKLADSRARLWLNEQKRIDLARSRPEGPKIRSWVVESDRIKRMVSKIGLPRYLAQERFVKPCRENDGCCTRDCGCCSKPRDVSSSGEVFYAHCTSLCLCCIRRRGFVRLVPPQRNIPGFVRLTDEDSIAREARKYLPESPAVQRTGEGEDLCLPGTGGRL